Protein AF-M5C3R5-F1 (afdb_monomer_lite)

InterPro domains:
  IPR017853 Glycoside hydrolase superfamily [SSF51445] (15-168)
  IPR058655 Cell wall alpha-1,3-glucan synthase Mok11-14/Ags1-like [PTHR47182] (1-358)
  IPR058656 Mok11-13/Ags1-like, GH beta-sandwich domain [PF26108] (172-303)
  IPR058657 Mok11-13/Ags1-like, Ig-like beta-sandwich domain [PF26111] (306-359)

Radius of gyration: 24.42 Å; chains: 1; bounding box: 67×49×73 Å

Secondary structure (DSSP, 8-state):
-B---PPTTPPPS-HHHHHHHHHHHS--B-TTT-SB----EE-S--TTS--GGGBTTHHHHHHHHHHIIIIISSSEEP--TTGGGT------SSTT-------SS--STGGGG-------SSSBT--B-HHHHGGG-GGGGS----TT-HHHHHHHHHHHHHHH-HHHHH--EEEEEEEEEEEEE-TTSTTPEEEEEEEEEEEEPPTTTTTT---S---EEEEEE--SS-EEEE--TTSTT--EEEEETT-EEEESSTT--EEEPEEEEEETTSSSSSSEEEE--EEEE-TT-EEEEEEGGG--PPPP-EEEEES-TT------TT-GGGT----EEEESS---HHHHHHH-----------------

Foldseek 3Di:
DFADPDDPPDFDPDLQSNLVVCVVPPDQADPVPRARHRADEDEDDEQFAFQQLQADCSLLLLLLSLCCQLFQHAHHYDDYPCNLQSQGEADDPAQATGGRCQDQAAALPVLVVPADDRHHPRGPPGHGDCRRCVSVDCVSNHHRPFQQRPSNVSSVLSVVCCVLFVLRHAQSDKDWQDWDWDWDDDPRHPPDTDIFGKTKIKGFHDPPSPPVVDDPDGIKIKMWGQAQAKDKDFDDLADPRWAFDLDFAQFWKWWSDPVGDIFGFHFHQQDNVNPSDDRGTTTGRMDIDHNGDMTMMDGPVSHDHDDKGWNDKPVGHRDDDDDDPPDPVVVDDDIDTDIPDDDDPVVVVVPDDDDDDDDDDDPPPPDD

Organism: Thanatephorus cucumeris (strain AG1-IB / isolate 7/3/14) (NCBI:txid1108050)

Sequence (368 aa):
MDGNLQVAYDTTPNFFDVWTTMGKTNDFLNAETGEFDPRHMFGISNFDVFRWPSLVNGTQKQMLGTFINSLLMPGIPLLYYGEEQDFYLFDNGASNYLFGRQPMTSSQAWQRHGCYRLGSEQYFNMRLEKALIGCEDDWNSLDHFDPSAGSRRMMAHFHYLRKQYPVLTDGFRLLQNGNWTSYIQLPGSNRTQTEIGWWSVSRSPLPGLQANFNSTVNNIWMIFTNMNVTQTYAYDCNSDLWVSTPWVGGTTIRNLFYPFEIYNLDNSQSSFNGNGAAPWVGCLPGITLQPYSFKAFVPVANWVPPPAMLTRFTPGHDTRLHVESGDANATTIDISIEFNTEMVCTSVTNGITFTMSSSVLWKRYESD

Structure (mmCIF, N/CA/C/O backbone):
data_AF-M5C3R5-F1
#
_entry.id   AF-M5C3R5-F1
#
loop_
_atom_site.group_PDB
_atom_site.id
_atom_site.type_symbol
_atom_site.label_atom_id
_atom_site.label_alt_id
_atom_site.label_comp_id
_atom_site.label_asym_id
_atom_site.label_entity_id
_atom_site.label_seq_id
_atom_site.pdbx_PDB_ins_code
_atom_site.Cartn_x
_atom_site.Cartn_y
_atom_site.Cartn_z
_atom_site.occupancy
_atom_site.B_iso_or_equiv
_atom_site.auth_seq_id
_atom_site.auth_comp_id
_atom_site.auth_asym_id
_atom_site.auth_atom_id
_atom_site.pdbx_PDB_model_num
ATOM 1 N N . MET A 1 1 ? -15.373 -5.153 -7.413 1.00 76.44 1 MET A N 1
ATOM 2 C CA . MET A 1 1 ? -16.705 -4.522 -7.314 1.00 76.44 1 MET A CA 1
ATOM 3 C C . MET A 1 1 ? -17.231 -4.418 -8.720 1.00 76.44 1 MET A C 1
ATOM 5 O O . MET A 1 1 ? -16.415 -4.424 -9.630 1.00 76.44 1 MET A O 1
ATOM 9 N N . ASP A 1 2 ? -18.543 -4.400 -8.876 1.00 81.19 2 ASP A N 1
ATOM 10 C CA . ASP A 1 2 ? -19.197 -4.441 -10.177 1.00 81.19 2 ASP A CA 1
ATOM 11 C C . ASP A 1 2 ? -19.898 -3.102 -10.446 1.00 81.19 2 ASP A C 1
ATOM 13 O O . ASP A 1 2 ? -20.407 -2.470 -9.517 1.00 81.19 2 ASP A O 1
ATOM 17 N N . GLY A 1 3 ? -19.871 -2.653 -11.696 1.00 77.88 3 GLY A N 1
ATOM 18 C CA . GLY A 1 3 ? -20.280 -1.312 -12.112 1.00 77.88 3 GLY A CA 1
ATOM 19 C C . GLY A 1 3 ? -19.249 -0.635 -13.016 1.00 77.88 3 GLY A C 1
ATOM 20 O O . GLY A 1 3 ? -18.118 -1.105 -13.164 1.00 77.88 3 GLY A O 1
ATOM 21 N N . ASN A 1 4 ? -19.654 0.470 -13.638 1.00 73.81 4 ASN A N 1
ATOM 22 C CA . ASN A 1 4 ? -18.770 1.375 -14.363 1.00 73.81 4 ASN A CA 1
ATOM 23 C C . ASN A 1 4 ? -19.066 2.808 -13.911 1.00 73.81 4 ASN A C 1
ATOM 25 O O . ASN A 1 4 ? -20.160 3.313 -14.150 1.00 73.81 4 ASN A O 1
ATOM 29 N N . LEU A 1 5 ? -18.091 3.428 -13.249 1.00 78.94 5 LEU A N 1
ATOM 30 C CA . LEU A 1 5 ? -18.168 4.812 -12.779 1.00 78.94 5 LEU A CA 1
ATOM 31 C C . LEU A 1 5 ? -17.307 5.764 -13.610 1.00 78.94 5 LEU A C 1
ATOM 33 O O . LEU A 1 5 ? -17.187 6.929 -13.245 1.00 78.94 5 LEU A O 1
ATOM 37 N N . GLN A 1 6 ? -16.713 5.286 -14.708 1.00 78.62 6 GLN A N 1
ATOM 38 C CA . GLN A 1 6 ? -15.998 6.169 -15.617 1.00 78.62 6 GLN A CA 1
ATOM 39 C C . GLN A 1 6 ? -16.984 7.135 -16.266 1.00 78.62 6 GLN A C 1
ATOM 41 O O . GLN A 1 6 ? -17.993 6.722 -16.849 1.00 78.62 6 GLN A O 1
ATOM 46 N N . VAL A 1 7 ? -16.675 8.421 -16.178 1.00 79.38 7 VAL A N 1
ATOM 47 C CA . VAL A 1 7 ? -17.404 9.482 -16.865 1.00 79.38 7 VAL A CA 1
ATOM 48 C C . VAL A 1 7 ? -16.656 9.913 -18.123 1.00 79.38 7 VAL A C 1
ATOM 50 O O . VAL A 1 7 ? -15.516 9.521 -18.382 1.00 79.38 7 VAL A O 1
ATOM 53 N N . ALA A 1 8 ? -17.324 10.704 -18.964 1.00 77.00 8 ALA A N 1
ATOM 54 C CA . ALA A 1 8 ? -16.678 11.268 -20.140 1.00 77.00 8 ALA A CA 1
ATOM 55 C C . ALA A 1 8 ? -15.439 12.078 -19.723 1.00 77.00 8 ALA A C 1
ATOM 57 O O . ALA A 1 8 ? -15.503 12.843 -18.764 1.00 77.00 8 ALA A O 1
ATOM 58 N N . TYR A 1 9 ? -14.354 11.935 -20.489 1.00 82.75 9 TYR A N 1
ATOM 59 C CA . TYR A 1 9 ? -13.060 12.599 -20.277 1.00 82.75 9 TYR A CA 1
ATOM 60 C C . TYR A 1 9 ? -12.216 12.085 -19.101 1.00 82.75 9 TYR A C 1
ATOM 62 O O . TYR A 1 9 ? -11.142 12.636 -18.859 1.00 82.75 9 TYR A O 1
ATOM 70 N N . ASP A 1 10 ? -12.632 11.007 -18.430 1.00 84.12 10 ASP A N 1
ATOM 71 C CA . ASP A 1 10 ? -11.741 10.288 -17.521 1.00 84.12 10 ASP A CA 1
ATOM 72 C C . ASP A 1 10 ? -10.540 9.697 -18.272 1.00 84.12 10 ASP A C 1
ATOM 74 O O . ASP A 1 10 ? -10.603 9.346 -19.455 1.00 84.12 10 ASP A O 1
ATOM 78 N N . THR A 1 11 ? -9.426 9.562 -17.554 1.00 86.38 11 THR A N 1
ATOM 79 C CA . THR A 1 11 ? -8.246 8.851 -18.058 1.00 86.38 11 THR A CA 1
ATOM 80 C C . THR A 1 11 ? -8.506 7.342 -18.154 1.00 86.38 11 THR A C 1
ATOM 82 O O . THR A 1 11 ? -9.465 6.804 -17.592 1.00 86.38 11 THR A O 1
ATOM 85 N N . THR A 1 12 ? -7.664 6.631 -18.908 1.00 85.94 12 THR A N 1
ATOM 86 C CA . THR A 1 12 ? -7.791 5.178 -19.076 1.00 85.94 12 THR A CA 1
ATOM 87 C C . THR A 1 12 ? -7.579 4.440 -17.746 1.00 85.94 12 THR A C 1
ATOM 89 O O . THR A 1 12 ? -6.841 4.916 -16.888 1.00 85.94 12 THR A O 1
ATOM 92 N N . PRO A 1 13 ? -8.175 3.251 -17.539 1.00 84.12 13 PRO A N 1
ATOM 93 C CA . PRO A 1 13 ? -8.061 2.500 -16.287 1.00 84.12 13 PRO A CA 1
ATOM 94 C C . PRO A 1 13 ? -6.721 1.741 -16.180 1.00 84.12 13 PRO A C 1
ATOM 96 O O . PRO A 1 13 ? -6.688 0.553 -15.876 1.00 84.12 13 PRO A O 1
ATOM 99 N N . ASN A 1 14 ? -5.606 2.423 -16.446 1.00 91.25 14 ASN A N 1
ATOM 100 C CA . ASN A 1 14 ? -4.243 1.928 -16.277 1.00 91.25 14 ASN A CA 1
ATOM 101 C C . ASN A 1 14 ? -3.399 3.029 -15.618 1.00 91.25 14 ASN A C 1
ATOM 103 O O . ASN A 1 14 ? -3.235 4.106 -16.183 1.00 91.25 14 ASN A O 1
ATOM 107 N N . PHE A 1 15 ? -2.840 2.769 -14.433 1.00 93.12 15 PHE A N 1
ATOM 108 C CA . PHE A 1 15 ? -2.143 3.786 -13.629 1.00 93.12 15 PHE A CA 1
ATOM 109 C C . PHE A 1 15 ? -0.981 4.489 -14.357 1.00 93.12 15 PHE A C 1
ATOM 111 O O . PHE A 1 15 ? -0.708 5.663 -14.101 1.00 93.12 15 PHE A O 1
ATOM 118 N N . PHE A 1 16 ? -0.311 3.794 -15.276 1.00 91.75 16 PHE A N 1
ATOM 119 C CA . PHE A 1 16 ? 0.819 4.313 -16.050 1.00 91.75 16 PHE A CA 1
ATOM 120 C C . PHE A 1 16 ? 0.361 5.246 -17.150 1.00 91.75 16 PHE A C 1
ATOM 122 O O . PHE A 1 16 ? 0.931 6.325 -17.327 1.00 91.75 16 PHE A O 1
ATOM 129 N N . ASP A 1 17 ? -0.687 4.840 -17.857 1.00 93.25 17 ASP A N 1
ATOM 130 C CA . ASP A 1 17 ? -1.313 5.665 -18.874 1.00 93.25 17 ASP A CA 1
ATOM 131 C C . ASP A 1 17 ? -1.953 6.894 -18.234 1.00 93.25 17 ASP A C 1
ATOM 133 O O . ASP A 1 17 ? -1.778 7.992 -18.757 1.00 93.25 17 ASP A O 1
ATOM 137 N N . VAL A 1 18 ? -2.596 6.747 -17.066 1.00 92.69 18 VAL A N 1
ATOM 138 C CA . VAL A 1 18 ? -3.110 7.869 -16.264 1.00 92.69 18 VAL A CA 1
ATOM 139 C C . VAL A 1 18 ? -1.989 8.854 -15.957 1.00 92.69 18 VAL A C 1
ATOM 141 O O . VAL A 1 18 ? -2.091 10.026 -16.314 1.00 92.69 18 VAL A O 1
ATOM 144 N N . TRP A 1 19 ? -0.894 8.392 -15.348 1.00 94.31 19 TRP A N 1
ATOM 145 C CA . TRP A 1 19 ? 0.232 9.258 -14.995 1.00 94.31 19 TRP A CA 1
ATOM 146 C C . TRP A 1 19 ? 0.856 9.944 -16.217 1.00 94.31 19 TRP A C 1
ATOM 148 O O . TRP A 1 19 ? 1.083 11.154 -16.214 1.00 94.31 19 TRP A O 1
ATOM 158 N N . THR A 1 20 ? 1.076 9.186 -17.290 1.00 92.06 20 THR A N 1
ATOM 159 C CA . THR A 1 20 ? 1.649 9.695 -18.542 1.00 92.06 20 THR A CA 1
ATOM 160 C C . THR A 1 20 ? 0.724 10.699 -19.223 1.00 92.06 20 THR A C 1
ATOM 162 O O . THR A 1 20 ? 1.196 11.679 -19.796 1.00 92.06 20 THR A O 1
ATOM 165 N N . THR A 1 21 ? -0.587 10.465 -19.175 1.00 93.06 21 THR A N 1
ATOM 166 C CA . THR A 1 21 ? -1.597 11.365 -19.738 1.00 93.06 21 THR A CA 1
ATOM 167 C C . THR A 1 21 ? -1.634 12.655 -18.944 1.00 93.06 21 THR A C 1
ATOM 169 O O . THR A 1 21 ? -1.436 13.713 -19.532 1.00 93.06 21 THR A O 1
ATOM 172 N N . MET A 1 22 ? -1.759 12.576 -17.616 1.00 92.62 22 MET A N 1
ATOM 173 C CA . MET A 1 22 ? -1.758 13.763 -16.760 1.00 92.62 22 MET A CA 1
ATOM 174 C C . MET A 1 22 ? -0.472 14.577 -16.920 1.00 92.62 22 MET A C 1
ATOM 176 O O . MET A 1 22 ? -0.545 15.791 -17.047 1.00 92.62 22 MET A O 1
ATOM 180 N N . GLY A 1 23 ? 0.695 13.929 -17.017 1.00 90.44 23 GLY A N 1
ATOM 181 C CA . GLY A 1 23 ? 1.964 14.624 -17.259 1.00 90.44 23 GLY A CA 1
ATOM 182 C C . GLY A 1 23 ? 2.053 15.351 -18.607 1.00 90.44 23 GLY A C 1
ATOM 183 O O . GLY A 1 23 ? 2.902 16.223 -18.763 1.00 90.44 23 GLY A O 1
ATOM 184 N N . LYS A 1 24 ? 1.201 15.009 -19.582 1.00 89.62 24 LYS A N 1
ATOM 185 C CA . LYS A 1 24 ? 1.107 15.695 -20.882 1.00 89.62 24 LYS A CA 1
ATOM 186 C C . LYS A 1 24 ? 0.012 16.759 -20.916 1.00 89.62 24 LYS A C 1
ATOM 188 O O . LYS A 1 24 ? 0.121 17.692 -21.706 1.00 89.62 24 LYS A O 1
ATOM 193 N N . THR A 1 25 ? -1.058 16.585 -20.143 1.00 91.75 25 THR A N 1
ATOM 194 C CA . THR A 1 25 ? -2.269 17.414 -20.239 1.00 91.75 25 THR A CA 1
ATOM 195 C C . THR A 1 25 ? -2.410 18.434 -19.121 1.00 91.75 25 THR A C 1
ATOM 197 O O . THR A 1 25 ? -3.088 19.439 -19.319 1.00 91.75 25 THR A O 1
ATOM 200 N N . ASN A 1 26 ? -1.804 18.191 -17.960 1.00 90.88 26 ASN A N 1
ATOM 201 C CA . ASN A 1 26 ? -1.967 19.029 -16.778 1.00 90.88 26 ASN A CA 1
ATOM 202 C C . ASN A 1 26 ? -0.742 19.927 -16.591 1.00 90.88 26 ASN A C 1
ATOM 204 O O . ASN A 1 26 ? 0.382 19.546 -16.918 1.00 90.88 26 ASN A O 1
ATOM 208 N N . ASP A 1 27 ? -0.962 21.110 -16.017 1.00 90.00 27 ASP A N 1
ATOM 209 C CA . ASP A 1 27 ? 0.133 21.966 -15.574 1.00 90.00 27 ASP A CA 1
ATOM 210 C C . ASP A 1 27 ? 0.698 21.429 -14.253 1.00 90.00 27 ASP A C 1
ATOM 212 O O . ASP A 1 27 ? 0.036 21.448 -13.213 1.00 90.00 27 ASP A O 1
ATOM 216 N N . PHE A 1 28 ? 1.911 20.886 -14.327 1.00 92.56 28 PHE A N 1
ATOM 217 C CA . PHE A 1 28 ? 2.680 20.387 -13.187 1.00 92.56 28 PHE A CA 1
ATOM 218 C C . PHE A 1 28 ? 3.845 21.308 -12.841 1.00 92.56 28 PHE A C 1
ATOM 220 O O . PHE A 1 28 ? 4.779 20.876 -12.172 1.00 92.56 28 PHE A O 1
ATOM 227 N N . LEU A 1 29 ? 3.833 22.556 -13.304 1.00 91.00 29 LEU A N 1
ATOM 228 C CA . LEU A 1 29 ? 4.850 23.515 -12.920 1.00 91.00 29 LEU A CA 1
ATOM 229 C C . LEU A 1 29 ? 4.495 24.147 -11.577 1.00 91.00 29 LEU A C 1
ATOM 231 O O . LEU A 1 29 ? 3.369 24.575 -11.318 1.00 91.00 29 LEU A O 1
ATOM 235 N N . ASN A 1 30 ? 5.491 24.229 -10.708 1.00 90.38 30 ASN A N 1
ATOM 236 C CA . ASN A 1 30 ? 5.414 25.048 -9.520 1.00 90.38 30 ASN A CA 1
ATOM 237 C C . ASN A 1 30 ? 5.277 26.520 -9.939 1.00 90.38 30 ASN A C 1
ATOM 239 O O . ASN A 1 30 ? 6.120 27.032 -10.672 1.00 90.38 30 ASN A O 1
ATOM 243 N N . ALA A 1 31 ? 4.245 27.210 -9.454 1.00 92.25 31 ALA A N 1
ATOM 244 C CA . ALA A 1 31 ? 3.983 28.595 -9.844 1.00 92.25 31 ALA A CA 1
ATOM 245 C C . ALA A 1 31 ? 5.097 29.580 -9.433 1.00 92.25 31 ALA A C 1
ATOM 247 O O . ALA A 1 31 ? 5.269 30.606 -10.086 1.00 92.25 31 ALA A O 1
ATOM 248 N N . GLU A 1 32 ? 5.855 29.272 -8.377 1.00 94.12 32 GLU A N 1
ATOM 249 C CA . GLU A 1 32 ? 6.909 30.144 -7.845 1.00 94.12 32 GLU A CA 1
ATOM 250 C C . GLU A 1 32 ? 8.277 29.854 -8.475 1.00 94.12 32 GLU A C 1
ATOM 252 O O . GLU A 1 32 ? 9.044 30.776 -8.746 1.00 94.12 32 GLU A O 1
ATOM 257 N N . THR A 1 33 ? 8.605 28.577 -8.706 1.00 91.56 33 THR A N 1
ATOM 258 C CA . THR A 1 33 ? 9.935 28.175 -9.204 1.00 91.56 33 THR A CA 1
ATOM 259 C C . THR A 1 33 ? 9.961 27.835 -10.691 1.00 91.56 33 THR A C 1
ATOM 261 O O . THR A 1 33 ? 11.032 27.823 -11.295 1.00 91.56 33 THR A O 1
ATOM 264 N N . GLY A 1 34 ? 8.807 27.544 -11.296 1.00 89.69 34 GLY A N 1
ATOM 265 C CA . GLY A 1 34 ? 8.705 27.018 -12.659 1.00 89.69 34 GLY A CA 1
ATOM 266 C C . GLY A 1 34 ? 9.235 25.588 -12.817 1.00 89.69 34 GLY A C 1
ATOM 267 O O . GLY A 1 34 ? 9.341 25.103 -13.942 1.00 89.69 34 GLY A O 1
ATOM 268 N N . GLU A 1 35 ? 9.593 24.909 -11.724 1.00 88.81 35 GLU A N 1
ATOM 269 C CA . GLU A 1 35 ? 10.083 23.529 -11.752 1.00 88.81 35 GLU A CA 1
ATOM 270 C C . GLU A 1 35 ? 8.929 22.525 -11.851 1.00 88.81 35 GLU A C 1
ATOM 272 O O . GLU A 1 35 ? 7.818 22.788 -11.395 1.00 88.81 35 GLU A O 1
ATOM 277 N N . PHE A 1 36 ? 9.199 21.351 -12.425 1.00 89.31 36 PHE A N 1
ATOM 278 C CA . PHE A 1 36 ? 8.226 20.264 -12.507 1.00 89.31 36 PHE A CA 1
ATOM 279 C C . PHE A 1 36 ? 7.965 19.660 -11.112 1.00 89.31 36 PHE A C 1
ATOM 281 O O . PHE A 1 36 ? 8.798 18.925 -10.581 1.00 89.31 36 PHE A O 1
ATOM 288 N N . ASP A 1 37 ? 6.804 19.979 -10.541 1.00 89.50 37 ASP A N 1
ATOM 289 C CA . ASP A 1 37 ? 6.359 19.693 -9.171 1.00 89.50 37 ASP A CA 1
ATOM 290 C C . ASP A 1 37 ? 4.874 19.254 -9.173 1.00 89.50 37 ASP A C 1
ATOM 292 O O . ASP A 1 37 ? 3.965 20.039 -8.879 1.00 89.50 37 ASP A O 1
ATOM 296 N N . PRO A 1 38 ? 4.577 18.002 -9.559 1.00 90.88 38 PRO A N 1
ATOM 297 C CA . PRO A 1 38 ? 3.216 17.487 -9.572 1.00 90.88 38 PRO A CA 1
ATOM 298 C C . PRO A 1 38 ? 2.635 17.344 -8.157 1.00 90.88 38 PRO A C 1
ATOM 300 O O . PRO A 1 38 ? 3.050 16.497 -7.369 1.00 90.88 38 PRO A O 1
ATOM 303 N N . ARG A 1 39 ? 1.577 18.111 -7.865 1.00 88.88 39 ARG A N 1
ATOM 304 C CA . ARG A 1 39 ? 0.875 18.120 -6.561 1.00 88.88 39 ARG A CA 1
ATOM 305 C C . ARG A 1 39 ? -0.491 17.440 -6.576 1.00 88.88 39 ARG A C 1
ATOM 307 O O . ARG A 1 39 ? -1.380 17.785 -5.801 1.00 88.88 39 ARG A O 1
ATOM 314 N N . HIS A 1 40 ? -0.683 16.495 -7.491 1.00 90.62 40 HIS A N 1
ATOM 315 C CA . HIS A 1 40 ? -1.934 15.749 -7.556 1.00 90.62 40 HIS A CA 1
ATOM 316 C C . HIS A 1 40 ? -2.133 14.931 -6.286 1.00 90.62 40 HIS A C 1
ATOM 318 O O . HIS A 1 40 ? -1.206 14.294 -5.781 1.00 90.62 40 HIS A O 1
ATOM 324 N N . MET A 1 41 ? -3.354 14.996 -5.769 1.00 93.44 41 MET A N 1
ATOM 325 C CA . MET A 1 41 ? -3.761 14.300 -4.564 1.00 93.44 41 MET A CA 1
ATOM 326 C C . MET A 1 41 ? -4.567 13.067 -4.952 1.00 93.44 41 MET A C 1
ATOM 328 O O . MET A 1 41 ? -5.533 13.174 -5.706 1.00 93.44 41 MET A O 1
ATOM 332 N N . PHE A 1 42 ? -4.185 11.907 -4.432 1.00 92.94 42 PHE A N 1
ATOM 333 C CA . PHE A 1 42 ? -4.862 10.644 -4.708 1.00 92.94 42 PHE A CA 1
ATOM 334 C C . PHE A 1 42 ? -5.478 10.110 -3.420 1.00 92.94 42 PHE A C 1
ATOM 336 O O . PHE A 1 42 ? -4.891 10.208 -2.350 1.00 92.94 42 PHE A O 1
ATOM 343 N N . GLY A 1 43 ? -6.681 9.558 -3.499 1.00 93.75 43 GLY A N 1
ATOM 344 C CA . GLY A 1 43 ? -7.382 8.979 -2.359 1.00 93.75 43 GLY A CA 1
ATOM 345 C C . GLY A 1 43 ? -8.220 7.803 -2.823 1.00 93.75 43 GLY A C 1
ATOM 346 O O . GLY A 1 43 ? -8.653 7.765 -3.973 1.00 93.75 43 GLY A O 1
ATOM 347 N N . ILE A 1 44 ? -8.426 6.830 -1.940 1.00 93.44 44 ILE A N 1
ATOM 348 C CA . ILE A 1 44 ? -9.234 5.642 -2.249 1.00 93.44 44 ILE A CA 1
ATOM 349 C C . ILE A 1 44 ? -10.626 5.695 -1.618 1.00 93.44 44 ILE A C 1
ATOM 351 O O . ILE A 1 44 ? -11.485 4.894 -1.980 1.00 93.44 44 ILE A O 1
ATOM 355 N N . SER A 1 45 ? -10.844 6.608 -0.673 1.00 92.12 45 SER A N 1
ATOM 356 C CA . SER A 1 45 ? -12.122 6.866 -0.019 1.00 92.12 45 SER A CA 1
ATOM 357 C C . SER A 1 45 ? -12.181 8.321 0.462 1.00 92.12 45 SER A C 1
ATOM 359 O O . SER A 1 45 ? -11.176 9.036 0.462 1.00 92.12 45 SER A O 1
ATOM 361 N N . ASN A 1 46 ? -13.374 8.771 0.838 1.00 92.50 46 ASN A N 1
ATOM 362 C CA . ASN A 1 46 ? -13.658 10.055 1.472 1.00 92.50 46 ASN A CA 1
ATOM 363 C C . ASN A 1 46 ? -15.032 9.979 2.175 1.00 92.50 46 ASN A C 1
ATOM 365 O O . ASN A 1 46 ? -15.604 8.902 2.326 1.00 92.50 46 ASN A O 1
ATOM 369 N N . PHE A 1 47 ? -15.573 11.117 2.611 1.00 91.56 47 PHE A N 1
ATOM 370 C CA . PHE A 1 47 ? -16.847 11.189 3.339 1.00 91.56 47 PHE A CA 1
ATOM 371 C C . PHE A 1 47 ? -18.109 10.973 2.478 1.00 91.56 47 PHE A C 1
ATOM 373 O O . PHE A 1 47 ? -19.196 10.837 3.048 1.00 91.56 47 PHE A O 1
ATOM 380 N N . ASP A 1 48 ? -17.978 10.957 1.148 1.00 88.38 48 ASP A N 1
ATOM 381 C CA . ASP A 1 48 ? -19.063 10.797 0.166 1.00 88.38 48 ASP A CA 1
ATOM 382 C C . ASP A 1 48 ? -19.065 9.429 -0.536 1.00 88.38 48 ASP A C 1
ATOM 384 O O . ASP A 1 48 ? -20.034 9.079 -1.217 1.00 88.38 48 ASP A O 1
ATOM 388 N N . VAL A 1 49 ? -17.999 8.643 -0.362 1.00 87.56 49 VAL A N 1
ATOM 389 C CA . VAL A 1 49 ? -17.870 7.297 -0.925 1.00 87.56 49 VAL A CA 1
ATOM 390 C C . VAL A 1 49 ? -17.684 6.251 0.165 1.00 87.56 49 VAL A C 1
ATOM 392 O O . VAL A 1 49 ? -17.344 6.537 1.312 1.00 87.56 49 VAL A O 1
ATOM 395 N N . PHE A 1 50 ? -17.913 5.000 -0.217 1.00 90.62 50 PHE A N 1
ATOM 396 C CA . PHE A 1 50 ? -17.924 3.889 0.715 1.00 90.62 50 PHE A CA 1
ATOM 397 C C . PHE A 1 50 ? -16.572 3.669 1.412 1.00 90.62 50 PHE A C 1
ATOM 399 O O . PHE A 1 50 ? -15.499 4.024 0.917 1.00 90.62 50 PHE A O 1
ATOM 406 N N . ARG A 1 51 ? -16.632 2.979 2.551 1.00 93.69 51 ARG A N 1
ATOM 407 C CA . ARG A 1 51 ? -15.481 2.478 3.291 1.00 93.69 51 ARG A CA 1
ATOM 408 C C . ARG A 1 51 ? -15.124 1.089 2.799 1.00 93.69 51 ARG A C 1
ATOM 410 O O . ARG A 1 51 ? -15.967 0.195 2.826 1.00 93.69 51 ARG A O 1
ATOM 417 N N . TRP A 1 52 ? -13.887 0.872 2.381 1.00 95.31 52 TRP A N 1
ATOM 418 C CA . TRP A 1 52 ? -13.446 -0.427 1.867 1.00 95.31 52 TRP A CA 1
ATOM 419 C C . TRP A 1 52 ? -13.695 -1.611 2.814 1.00 95.31 52 TRP A C 1
ATOM 421 O O . TRP A 1 52 ? -14.213 -2.614 2.323 1.00 95.31 52 TRP A O 1
ATOM 431 N N . PRO A 1 53 ? -13.435 -1.522 4.135 1.00 96.19 53 PRO A N 1
ATOM 432 C CA . PRO A 1 53 ? -13.629 -2.618 5.089 1.00 96.19 53 PRO A CA 1
ATOM 433 C C . PRO A 1 53 ? -15.091 -3.058 5.262 1.00 96.19 53 PRO A C 1
ATOM 435 O O . PRO A 1 53 ? -15.345 -4.121 5.824 1.00 96.19 53 PRO A O 1
ATOM 438 N N . SER A 1 54 ? -16.053 -2.299 4.722 1.00 94.38 54 SER A N 1
ATOM 439 C CA . SER A 1 54 ? -17.455 -2.732 4.611 1.00 94.38 54 SER A CA 1
ATOM 440 C C . SER A 1 54 ? -17.653 -3.933 3.682 1.00 94.38 54 SER A C 1
ATOM 442 O O . SER A 1 54 ? -18.653 -4.643 3.804 1.00 94.38 54 SER A O 1
ATOM 444 N N . LEU A 1 55 ? -16.729 -4.151 2.742 1.00 93.06 55 LEU A N 1
ATOM 445 C CA . LEU A 1 55 ? -16.810 -5.167 1.699 1.00 93.06 55 LEU A CA 1
ATOM 446 C C . LEU A 1 55 ? -16.155 -6.482 2.118 1.00 93.06 55 LEU A C 1
ATOM 448 O O . LEU A 1 55 ? -15.214 -6.508 2.908 1.00 93.06 55 LEU A O 1
ATOM 452 N N . VAL A 1 56 ? -16.534 -7.563 1.433 1.00 92.25 56 VAL A N 1
ATOM 453 C CA . VAL A 1 56 ? -15.782 -8.828 1.476 1.00 92.25 56 VAL A CA 1
ATOM 454 C C . VAL A 1 56 ? -14.329 -8.600 1.036 1.00 92.25 56 VAL A C 1
ATOM 456 O O . VAL A 1 56 ? -14.076 -8.080 -0.064 1.00 92.25 56 VAL A O 1
ATOM 459 N N . ASN A 1 57 ? -13.373 -9.034 1.865 1.00 94.31 57 ASN A N 1
ATOM 460 C CA . ASN A 1 57 ? -11.932 -8.751 1.732 1.00 94.31 57 ASN A CA 1
ATOM 461 C C . ASN A 1 57 ? -11.612 -7.245 1.673 1.00 94.31 57 ASN A C 1
ATOM 463 O O . ASN A 1 57 ? -10.693 -6.809 0.974 1.00 94.31 57 ASN A O 1
ATOM 467 N N . GLY A 1 58 ? -12.439 -6.438 2.338 1.00 95.25 58 GLY A N 1
ATOM 468 C CA . GLY A 1 58 ? -12.402 -4.987 2.293 1.00 95.25 58 GLY A CA 1
ATOM 469 C C . GLY A 1 58 ? -11.103 -4.400 2.824 1.00 95.25 58 GLY A C 1
ATOM 470 O O . GLY A 1 58 ? -10.498 -3.573 2.151 1.00 95.25 58 GLY A O 1
ATOM 471 N N . THR A 1 59 ? -10.622 -4.891 3.967 1.00 95.94 59 THR A N 1
ATOM 472 C CA . THR A 1 59 ? -9.348 -4.462 4.564 1.00 95.94 59 THR A CA 1
ATOM 473 C C . THR A 1 59 ? -8.165 -4.706 3.624 1.00 95.94 59 THR A C 1
ATOM 475 O O . THR A 1 59 ? -7.344 -3.818 3.418 1.00 95.94 59 THR A O 1
ATOM 478 N N . GLN A 1 60 ? -8.085 -5.876 2.981 1.00 96.38 60 GLN A N 1
ATOM 479 C CA . GLN A 1 60 ? -6.987 -6.189 2.058 1.00 96.38 60 GLN A CA 1
ATOM 480 C C . GLN A 1 60 ? -7.040 -5.310 0.803 1.00 96.38 60 GLN A C 1
ATOM 482 O O . GLN A 1 60 ? -6.014 -4.789 0.370 1.00 96.38 60 GLN A O 1
ATOM 487 N N . LYS A 1 61 ? -8.238 -5.089 0.246 1.00 96.44 61 LYS A N 1
ATOM 488 C CA . LYS A 1 61 ? -8.434 -4.167 -0.884 1.00 96.44 61 LYS A CA 1
ATOM 489 C C . LYS A 1 61 ? -8.089 -2.729 -0.512 1.00 96.44 61 LYS A C 1
ATOM 491 O O . LYS A 1 61 ? -7.461 -2.050 -1.318 1.00 96.44 61 LYS A O 1
ATOM 496 N N . GLN A 1 62 ? -8.454 -2.296 0.697 1.00 97.06 62 GLN A N 1
ATOM 497 C CA . GLN A 1 62 ? -8.075 -0.990 1.225 1.00 97.06 62 GLN A CA 1
ATOM 498 C C . GLN A 1 62 ? -6.557 -0.861 1.240 1.00 97.06 62 GLN A C 1
ATOM 500 O O . GLN A 1 62 ? -6.027 0.063 0.644 1.00 97.06 62 GLN A O 1
ATOM 505 N N . MET A 1 63 ? -5.848 -1.823 1.839 1.00 97.75 63 MET A N 1
ATOM 506 C CA . MET A 1 63 ? -4.386 -1.783 1.922 1.00 97.75 63 MET A CA 1
ATOM 507 C C . MET A 1 63 ? -3.712 -1.801 0.550 1.00 97.75 63 MET A C 1
ATOM 509 O O . MET A 1 63 ? -2.732 -1.086 0.360 1.00 97.75 63 MET A O 1
ATOM 513 N N . LEU A 1 64 ? -4.238 -2.556 -0.419 1.00 98.19 64 LEU A N 1
ATOM 514 C CA . LEU A 1 64 ? -3.758 -2.512 -1.803 1.00 98.19 64 LEU A CA 1
ATOM 515 C C . LEU A 1 64 ? -3.973 -1.129 -2.434 1.00 98.19 64 LEU A C 1
ATOM 517 O O . LEU A 1 64 ? -3.058 -0.576 -3.041 1.00 98.19 64 LEU A O 1
ATOM 521 N N . GLY A 1 65 ? -5.166 -0.553 -2.274 1.00 97.31 65 GLY A N 1
ATOM 522 C CA . GLY A 1 65 ? -5.470 0.796 -2.743 1.00 97.31 65 GLY A CA 1
ATOM 523 C C . GLY A 1 65 ? -4.571 1.847 -2.090 1.00 97.31 65 GLY A C 1
ATOM 524 O O . GLY A 1 65 ? -4.031 2.711 -2.776 1.00 97.31 65 GLY A O 1
ATOM 525 N N . THR A 1 66 ? -4.339 1.744 -0.782 1.00 97.81 66 THR A N 1
ATOM 526 C CA . THR A 1 66 ? -3.456 2.647 -0.044 1.00 97.81 66 THR A CA 1
ATOM 527 C C . THR A 1 66 ? -1.995 2.452 -0.444 1.00 97.81 66 THR A C 1
ATOM 529 O O . THR A 1 66 ? -1.266 3.431 -0.527 1.00 97.81 66 THR A O 1
ATOM 532 N N . PHE A 1 67 ? -1.554 1.231 -0.758 1.00 98.44 67 PHE A N 1
ATOM 533 C CA . PHE A 1 67 ? -0.233 0.984 -1.342 1.00 98.44 67 PHE A CA 1
ATOM 534 C C . PHE A 1 67 ? -0.082 1.702 -2.690 1.00 98.44 67 PHE A C 1
ATOM 536 O O . PHE A 1 67 ? 0.912 2.396 -2.911 1.00 98.44 67 PHE A O 1
ATOM 543 N N . ILE A 1 68 ? -1.085 1.584 -3.568 1.00 97.44 68 ILE A N 1
ATOM 544 C CA . ILE A 1 68 ? -1.088 2.257 -4.872 1.00 97.44 68 ILE A CA 1
ATOM 545 C C . ILE A 1 68 ? -1.027 3.776 -4.682 1.00 97.44 68 ILE A C 1
ATOM 547 O O . ILE A 1 68 ? -0.174 4.441 -5.262 1.00 97.44 68 ILE A O 1
ATOM 551 N N . ASN A 1 69 ? -1.891 4.311 -3.825 1.00 95.31 69 ASN A N 1
ATOM 552 C CA . ASN A 1 69 ? -1.964 5.731 -3.509 1.00 95.31 69 ASN A CA 1
ATOM 553 C C . ASN A 1 69 ? -0.648 6.274 -2.916 1.00 95.31 69 ASN A C 1
ATOM 555 O O . ASN A 1 69 ? -0.096 7.268 -3.381 1.00 95.31 69 ASN A O 1
ATOM 559 N N . SER A 1 70 ? -0.120 5.598 -1.898 1.00 96.69 70 SER A N 1
ATOM 560 C CA . SER A 1 70 ? 0.996 6.100 -1.097 1.00 96.69 70 SER A CA 1
ATOM 561 C C . SER A 1 70 ? 2.362 5.827 -1.703 1.00 96.69 70 SER A C 1
ATOM 563 O O . SER A 1 70 ? 3.269 6.632 -1.500 1.00 96.69 70 SER A O 1
ATOM 565 N N . LEU A 1 71 ? 2.554 4.709 -2.404 1.00 97.56 71 LEU A N 1
ATOM 566 C CA . LEU A 1 71 ? 3.878 4.296 -2.878 1.00 97.56 71 LEU A CA 1
ATOM 567 C C . LEU A 1 71 ? 3.985 4.230 -4.400 1.00 97.56 71 LEU A C 1
ATOM 569 O O . LEU A 1 71 ? 5.045 4.541 -4.940 1.00 97.56 71 LEU A O 1
ATOM 573 N N . LEU A 1 72 ? 2.917 3.835 -5.099 1.00 96.88 72 LEU A N 1
ATOM 574 C CA . LEU A 1 72 ? 2.962 3.653 -6.549 1.00 96.88 72 LEU A CA 1
ATOM 575 C C . LEU A 1 72 ? 2.743 4.960 -7.302 1.00 96.88 72 LEU A C 1
ATOM 577 O O . LEU A 1 72 ? 3.569 5.298 -8.145 1.00 96.88 72 LEU A O 1
ATOM 581 N N . MET A 1 73 ? 1.683 5.710 -7.008 1.00 95.94 73 MET A N 1
ATOM 582 C CA . MET A 1 73 ? 1.348 6.927 -7.749 1.00 95.94 73 MET A CA 1
ATOM 583 C C . MET A 1 73 ? 2.277 8.094 -7.369 1.00 95.94 73 MET A C 1
ATOM 585 O O . MET A 1 73 ? 2.513 8.329 -6.179 1.00 95.94 73 MET A O 1
ATOM 589 N N . PRO A 1 74 ? 2.848 8.826 -8.345 1.00 95.12 74 PRO A N 1
ATOM 590 C CA . PRO A 1 74 ? 3.573 10.060 -8.064 1.00 95.12 74 PRO A CA 1
ATOM 591 C C . PRO A 1 74 ? 2.609 11.172 -7.641 1.00 95.12 74 PRO A C 1
ATOM 593 O O . PRO A 1 74 ? 1.715 11.536 -8.401 1.00 95.12 74 PRO A O 1
ATOM 596 N N . GLY A 1 75 ? 2.785 11.700 -6.429 1.00 92.12 75 GLY A N 1
ATOM 597 C CA . GLY A 1 75 ? 1.929 12.743 -5.868 1.00 92.12 75 GLY A CA 1
ATOM 598 C C . GLY A 1 75 ? 1.752 12.639 -4.353 1.00 92.12 75 GLY A C 1
ATOM 599 O O . GLY A 1 75 ? 2.563 12.035 -3.632 1.00 92.12 75 GLY A O 1
ATOM 600 N N . ILE A 1 76 ? 0.672 13.259 -3.880 1.00 94.88 76 ILE A N 1
ATOM 601 C CA . ILE A 1 76 ? 0.334 13.411 -2.467 1.00 94.88 76 ILE A CA 1
ATOM 602 C C . ILE A 1 76 ? -0.747 12.384 -2.097 1.00 94.88 76 ILE A C 1
ATOM 604 O O . ILE A 1 76 ? -1.862 12.459 -2.619 1.00 94.88 76 ILE A O 1
ATOM 608 N N . PRO A 1 77 ? -0.466 11.442 -1.184 1.00 95.62 77 PRO A N 1
ATOM 609 C CA . PRO A 1 77 ? -1.487 10.521 -0.718 1.00 95.62 77 PRO A CA 1
ATOM 610 C C . PRO A 1 77 ? -2.458 11.210 0.241 1.00 95.62 77 PRO A C 1
ATOM 612 O O . PRO A 1 77 ? -2.052 11.818 1.232 1.00 95.62 77 PRO A O 1
ATOM 615 N N . LEU A 1 78 ? -3.747 11.060 -0.034 1.00 95.62 78 LEU A N 1
ATOM 616 C CA . LEU A 1 78 ? -4.847 11.360 0.871 1.00 95.62 78 LEU A CA 1
ATOM 617 C C . LEU A 1 78 ? -5.281 10.089 1.587 1.00 95.62 78 LEU A C 1
ATOM 619 O O . LEU A 1 78 ? -5.579 9.077 0.950 1.00 95.62 78 LEU A O 1
ATOM 623 N N . LEU A 1 79 ? -5.353 10.186 2.908 1.00 95.50 79 LEU A N 1
ATOM 624 C CA . LEU A 1 79 ? -5.974 9.193 3.770 1.00 95.50 79 LEU A CA 1
ATOM 625 C C . LEU A 1 79 ? -7.205 9.823 4.404 1.00 95.50 79 LEU A C 1
ATOM 627 O O . LEU A 1 79 ? -7.168 10.985 4.822 1.00 95.50 79 LEU A O 1
ATOM 631 N N . TYR A 1 80 ? -8.288 9.061 4.480 1.00 96.19 80 TYR A N 1
ATOM 632 C CA . TYR A 1 80 ? -9.494 9.501 5.163 1.00 96.19 80 TYR A CA 1
ATOM 633 C C . TYR A 1 80 ? -9.529 8.906 6.571 1.00 96.19 80 TYR A C 1
ATOM 635 O O . TYR A 1 80 ? -9.235 7.728 6.760 1.00 96.19 80 TYR A O 1
ATOM 643 N N . TYR A 1 81 ? -9.880 9.717 7.573 1.00 96.06 81 TYR A N 1
ATOM 644 C CA . TYR A 1 81 ? -9.853 9.277 8.971 1.00 96.06 81 TYR A CA 1
ATOM 645 C C . TYR A 1 81 ? -10.666 7.991 9.158 1.00 96.06 81 TYR A C 1
ATOM 647 O O . TYR A 1 81 ? -11.720 7.826 8.540 1.00 96.06 81 TYR A O 1
ATOM 655 N N . GLY A 1 82 ? -10.196 7.086 10.004 1.00 96.06 82 GLY A N 1
ATOM 656 C CA . GLY A 1 82 ? -10.822 5.791 10.240 1.00 96.06 82 GLY A CA 1
ATOM 657 C C . GLY A 1 82 ? -10.409 4.700 9.249 1.00 96.06 82 GLY A C 1
ATOM 658 O O . GLY A 1 82 ? -10.615 3.527 9.549 1.00 96.06 82 GLY A O 1
ATOM 659 N N . GLU A 1 83 ? -9.782 5.022 8.108 1.00 97.12 83 GLU A N 1
ATOM 660 C CA . GLU A 1 83 ? -9.160 3.989 7.261 1.00 97.12 83 GLU A CA 1
ATOM 661 C C . GLU A 1 83 ? -8.063 3.240 8.036 1.00 97.12 83 GLU A C 1
ATOM 663 O O . GLU A 1 83 ? -7.916 2.026 7.908 1.00 97.12 83 GLU A O 1
ATOM 668 N N . GLU A 1 84 ? -7.333 3.937 8.905 1.00 97.00 84 GLU A N 1
ATOM 669 C CA . GLU A 1 84 ? -6.306 3.367 9.772 1.00 97.00 84 GLU A CA 1
ATOM 670 C C . GLU A 1 84 ? -6.871 2.434 10.859 1.00 97.00 84 GLU A C 1
ATOM 672 O O . GLU A 1 84 ? -6.130 1.616 11.408 1.00 97.00 84 GLU A O 1
ATOM 677 N N . GLN A 1 85 ? -8.178 2.523 11.115 1.00 96.50 85 GLN A N 1
ATOM 678 C CA . GLN A 1 85 ? -8.931 1.729 12.093 1.00 96.50 85 GLN A CA 1
ATOM 679 C C . GLN A 1 85 ? -9.897 0.735 11.439 1.00 96.50 85 GLN A C 1
ATOM 681 O O . GLN A 1 85 ? -10.707 0.121 12.120 1.00 96.50 85 GLN A O 1
ATOM 686 N N . ASP A 1 86 ? -9.832 0.573 10.116 1.00 96.06 86 ASP A N 1
ATOM 687 C CA . ASP A 1 86 ? -10.728 -0.297 9.355 1.00 96.06 86 ASP A CA 1
ATOM 688 C C . ASP A 1 86 ? -12.226 0.038 9.501 1.00 96.06 86 ASP A C 1
ATOM 690 O O . ASP A 1 86 ? -13.066 -0.862 9.532 1.00 96.06 86 ASP A O 1
ATOM 694 N N . PHE A 1 87 ? -12.582 1.326 9.546 1.00 96.19 87 PHE A N 1
ATOM 695 C CA . PHE A 1 87 ? -13.983 1.764 9.610 1.00 96.19 87 PHE A CA 1
ATOM 696 C C . PHE A 1 87 ? -14.817 1.185 8.476 1.00 96.19 87 PHE A C 1
ATOM 698 O O . PHE A 1 87 ? -14.347 1.045 7.348 1.00 96.19 87 PHE A O 1
ATOM 705 N N . TYR A 1 88 ? -16.075 0.861 8.769 1.00 95.06 88 TYR A N 1
ATOM 706 C CA . TYR A 1 88 ? -16.910 0.097 7.842 1.00 95.06 88 TYR A CA 1
ATOM 707 C C . TYR A 1 88 ? -18.398 0.454 7.873 1.00 95.06 88 TYR A C 1
ATOM 709 O O . TYR A 1 88 ? -19.159 -0.119 7.094 1.00 95.06 88 TYR A O 1
ATOM 717 N N . LEU A 1 89 ? -18.829 1.368 8.744 1.00 92.94 89 LEU A N 1
ATOM 718 C CA . LEU A 1 89 ? -20.229 1.778 8.832 1.00 92.94 89 LEU A CA 1
ATOM 719 C C . LEU A 1 89 ? -20.616 2.827 7.787 1.00 92.94 89 LEU A C 1
ATOM 721 O O . LEU A 1 89 ? -19.773 3.568 7.272 1.00 92.94 89 LEU A O 1
ATOM 725 N N . PHE A 1 90 ? -21.926 2.913 7.548 1.00 92.00 90 PHE A N 1
ATOM 726 C CA . PHE A 1 90 ? -22.552 3.933 6.717 1.00 92.00 90 PHE A CA 1
ATOM 727 C C . PHE A 1 90 ? -23.679 4.657 7.453 1.00 92.00 90 PHE A C 1
ATOM 729 O O . PHE A 1 90 ? -24.426 4.023 8.197 1.00 92.00 90 PHE A O 1
ATOM 736 N N . ASP A 1 91 ? -23.834 5.956 7.195 1.00 88.56 91 ASP A N 1
ATOM 737 C CA . ASP A 1 91 ? -24.883 6.811 7.772 1.00 88.56 91 ASP A CA 1
ATOM 738 C C . ASP A 1 91 ? -25.774 7.494 6.713 1.00 88.56 91 ASP A C 1
ATOM 740 O O . ASP A 1 91 ? -26.561 8.388 7.026 1.00 88.56 91 ASP A O 1
ATOM 744 N N . ASN A 1 92 ? -25.683 7.079 5.445 1.00 89.31 92 ASN A N 1
ATOM 745 C CA . ASN A 1 92 ? -26.521 7.624 4.377 1.00 89.31 92 ASN A CA 1
ATOM 746 C C . ASN A 1 92 ? -28.003 7.242 4.546 1.00 89.31 92 ASN A C 1
ATOM 748 O O . ASN A 1 92 ? -28.333 6.111 4.892 1.00 89.31 92 ASN A O 1
ATOM 752 N N . GLY A 1 93 ? -28.901 8.186 4.239 1.00 88.00 93 GLY A N 1
ATOM 753 C CA . GLY A 1 93 ? -30.357 7.973 4.225 1.00 88.00 93 GLY A CA 1
ATOM 754 C C . GLY A 1 93 ? -30.939 7.586 2.858 1.00 88.00 93 GLY A C 1
ATOM 755 O O . GLY A 1 93 ? -32.132 7.318 2.760 1.00 88.00 93 GLY A O 1
ATOM 756 N N . ALA A 1 94 ? -30.118 7.569 1.804 1.00 87.38 94 ALA A N 1
ATOM 757 C CA . ALA A 1 94 ? -30.507 7.219 0.436 1.00 87.38 94 ALA A CA 1
ATOM 758 C C . ALA A 1 94 ? -29.389 6.423 -0.257 1.00 87.38 94 ALA A C 1
ATOM 760 O O . ALA A 1 94 ? -28.215 6.653 0.020 1.00 87.38 94 ALA A O 1
ATOM 761 N N . SER A 1 95 ? -29.739 5.496 -1.152 1.00 85.69 95 SER A N 1
ATOM 762 C CA . SER A 1 95 ? -28.828 4.535 -1.810 1.00 85.69 95 SER A CA 1
ATOM 763 C C . SER A 1 95 ? -27.915 5.128 -2.892 1.00 85.69 95 SER A C 1
ATOM 765 O O . SER A 1 95 ? -27.028 4.435 -3.399 1.00 85.69 95 SER A O 1
ATOM 767 N N . ASN A 1 96 ? -28.103 6.400 -3.244 1.00 85.31 96 ASN A N 1
ATOM 768 C CA . ASN A 1 96 ? -27.315 7.107 -4.253 1.00 85.31 96 ASN A CA 1
ATOM 769 C C . ASN A 1 96 ? -25.945 7.594 -3.746 1.00 85.31 96 ASN A C 1
ATOM 771 O O . ASN A 1 96 ? -25.092 7.914 -4.571 1.00 85.31 96 ASN A O 1
ATOM 775 N N . TYR A 1 97 ? -25.720 7.621 -2.427 1.00 85.81 97 TYR A N 1
ATOM 776 C CA . TYR A 1 97 ? -24.423 7.884 -1.792 1.00 85.81 97 TYR A CA 1
ATOM 777 C C . TYR A 1 97 ? -24.144 6.869 -0.685 1.00 85.81 97 TYR A C 1
ATOM 779 O O . TYR A 1 97 ? -25.069 6.350 -0.068 1.00 85.81 97 TYR A O 1
ATOM 787 N N . LEU A 1 98 ? -22.866 6.614 -0.404 1.00 89.75 98 LEU A N 1
ATOM 788 C CA . LEU A 1 98 ? -22.421 5.713 0.662 1.00 89.75 98 LEU A CA 1
ATOM 789 C C . LEU A 1 98 ? -21.546 6.497 1.639 1.00 89.75 98 LEU A C 1
ATOM 791 O O . LEU A 1 98 ? -20.326 6.486 1.529 1.00 89.75 98 LEU A O 1
ATOM 795 N N . PHE A 1 99 ? -22.173 7.219 2.564 1.00 91.31 99 PHE A N 1
ATOM 796 C CA . PHE A 1 99 ? -21.471 8.100 3.495 1.00 91.31 99 PHE A CA 1
ATOM 797 C C . PHE A 1 99 ? -20.750 7.296 4.577 1.00 91.31 99 PHE A C 1
ATOM 799 O O . PHE A 1 99 ? -21.375 6.609 5.376 1.00 91.31 99 PHE A O 1
ATOM 806 N N . GLY A 1 100 ? -19.419 7.365 4.592 1.00 90.12 100 GLY A N 1
ATOM 807 C CA . GLY A 1 100 ? -18.566 6.648 5.539 1.00 90.12 100 GLY A CA 1
ATOM 808 C C . GLY A 1 100 ? -18.221 7.449 6.795 1.00 90.12 100 GLY A C 1
ATOM 809 O O . GLY A 1 100 ? -17.041 7.561 7.118 1.00 90.12 100 GLY A O 1
ATOM 810 N N . ARG A 1 101 ? -19.187 8.047 7.497 1.00 91.31 101 ARG A N 1
ATOM 811 C CA . ARG A 1 101 ? -18.920 9.067 8.539 1.00 91.31 101 ARG A CA 1
ATOM 812 C C . ARG A 1 101 ? -18.943 8.523 9.974 1.00 91.31 101 ARG A C 1
ATOM 814 O O . ARG A 1 101 ? -19.332 9.216 10.911 1.00 91.31 101 ARG A O 1
ATOM 821 N N . GLN A 1 102 ? -18.508 7.275 10.154 1.00 91.88 102 GLN A N 1
ATOM 822 C CA . GLN A 1 102 ? -18.364 6.632 11.467 1.00 91.88 102 GLN A CA 1
ATOM 823 C C . GLN A 1 102 ? -17.534 7.512 12.430 1.00 91.88 102 GLN A C 1
ATOM 825 O O . GLN A 1 102 ? -16.530 8.081 11.993 1.00 91.88 102 GLN A O 1
ATOM 830 N N . PRO A 1 103 ? -17.930 7.681 13.706 1.00 91.31 103 PRO A N 1
ATOM 831 C CA . PRO A 1 103 ? -17.184 8.506 14.656 1.00 91.31 103 PRO A CA 1
ATOM 832 C C . PRO A 1 103 ? -15.882 7.828 15.107 1.00 91.31 103 PRO A C 1
ATOM 834 O O . PRO A 1 103 ? -15.852 6.620 15.312 1.00 91.31 103 PRO A O 1
ATOM 837 N N . MET A 1 104 ? -14.818 8.619 15.298 1.00 93.56 104 MET A N 1
ATOM 838 C CA . MET A 1 104 ? -13.565 8.143 15.912 1.00 93.56 104 MET A CA 1
ATOM 839 C C . MET A 1 104 ? -13.682 8.011 17.431 1.00 93.56 104 MET A C 1
ATOM 841 O O . MET A 1 104 ? -13.150 7.086 18.029 1.00 93.56 104 MET A O 1
ATOM 845 N N . THR A 1 105 ? -14.386 8.951 18.052 1.00 93.50 105 THR A N 1
ATOM 846 C CA . THR A 1 105 ? -14.604 8.978 19.496 1.00 93.50 105 THR A CA 1
ATOM 847 C C . THR A 1 105 ? -15.748 8.061 19.899 1.00 93.50 105 THR A C 1
ATOM 849 O O . THR A 1 105 ? -16.747 7.983 19.178 1.00 93.50 105 THR A O 1
ATOM 852 N N . SER A 1 106 ? -15.660 7.501 21.105 1.00 91.44 106 SER A N 1
ATOM 853 C CA . SER A 1 106 ? -16.723 6.688 21.707 1.00 91.44 106 SER A CA 1
ATOM 854 C C . SER A 1 106 ? -18.103 7.355 21.596 1.00 91.44 106 SER A C 1
ATOM 856 O O . SER A 1 106 ? -18.319 8.468 22.084 1.00 91.44 106 SER A O 1
ATOM 858 N N . SER A 1 107 ? -19.063 6.658 20.983 1.00 89.44 107 SER A N 1
ATOM 859 C CA . SER A 1 107 ? -20.449 7.113 20.831 1.00 89.44 107 SER A CA 1
ATOM 860 C C . SER A 1 107 ? -21.387 5.950 20.525 1.00 89.44 107 SER A C 1
ATOM 862 O O . SER A 1 107 ? -21.152 5.188 19.598 1.00 89.44 107 SER A O 1
ATOM 864 N N . GLN A 1 108 ? -22.512 5.871 21.238 1.00 86.75 108 GLN A N 1
ATOM 865 C CA . GLN A 1 108 ? -23.575 4.884 20.982 1.00 86.75 108 GLN A CA 1
ATOM 866 C C . GLN A 1 108 ? -24.681 5.411 20.054 1.00 86.75 108 GLN A C 1
ATOM 868 O O . GLN A 1 108 ? -25.674 4.726 19.811 1.00 86.75 108 GLN A O 1
ATOM 873 N N . ALA A 1 109 ? -24.575 6.655 19.570 1.00 84.12 109 ALA A N 1
ATOM 874 C CA . ALA A 1 109 ? -25.654 7.286 18.808 1.00 84.12 109 ALA A CA 1
ATOM 875 C C . ALA A 1 109 ? -25.980 6.512 17.521 1.00 84.12 109 ALA A C 1
ATOM 877 O O . ALA A 1 109 ? -27.150 6.334 17.188 1.00 84.12 109 ALA A O 1
ATOM 878 N N . TRP A 1 110 ? -24.954 5.999 16.842 1.00 80.94 110 TRP A N 1
ATOM 879 C CA . TRP A 1 110 ? -25.095 5.308 15.565 1.00 80.94 110 TRP A CA 1
ATOM 880 C C . TRP A 1 110 ? -25.813 3.948 15.696 1.00 80.94 110 TRP A C 1
ATOM 882 O O . TRP A 1 110 ? -26.611 3.615 14.823 1.00 80.94 110 TRP A O 1
ATOM 892 N N . GLN A 1 111 ? -25.647 3.213 16.811 1.00 84.88 111 GLN A N 1
ATOM 893 C CA . GLN A 1 111 ? -26.358 1.941 17.058 1.00 84.88 111 GLN A CA 1
ATOM 894 C C . GLN A 1 111 ? -27.879 2.127 17.074 1.00 84.88 111 GLN A C 1
ATOM 896 O O . GLN A 1 111 ? -28.628 1.245 16.657 1.00 84.88 111 GLN A O 1
ATOM 901 N N . ARG A 1 112 ? -28.357 3.304 17.504 1.00 83.06 112 ARG A N 1
ATOM 902 C CA . ARG A 1 112 ? -29.794 3.616 17.573 1.00 83.06 112 ARG A CA 1
ATOM 903 C C . ARG A 1 112 ? -30.455 3.730 16.199 1.00 83.06 112 ARG A C 1
ATOM 905 O O . ARG A 1 112 ? -31.676 3.633 16.124 1.00 83.06 112 ARG A O 1
ATOM 912 N N . HIS A 1 113 ? -29.680 3.933 15.133 1.00 82.44 113 HIS A N 1
ATOM 913 C CA . HIS A 1 113 ? -30.196 4.009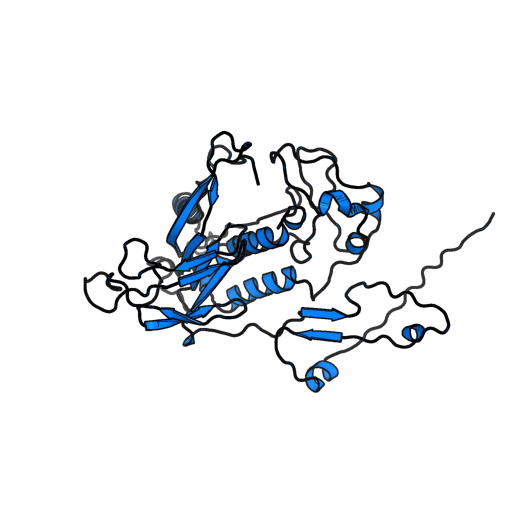 13.764 1.00 82.44 113 HIS A CA 1
ATOM 914 C C . HIS A 1 113 ? -30.458 2.629 13.132 1.00 82.44 113 HIS A C 1
ATOM 916 O O . HIS A 1 113 ? -31.071 2.560 12.069 1.00 82.44 113 HIS A O 1
ATOM 922 N N . GLY A 1 114 ? -30.069 1.536 13.800 1.00 88.00 114 GLY A N 1
ATOM 923 C CA . GLY A 1 114 ? -30.250 0.174 13.302 1.00 88.00 114 GLY A CA 1
ATOM 924 C C . GLY A 1 114 ? -29.236 -0.224 12.225 1.00 88.00 114 GLY A C 1
ATOM 925 O O . GLY A 1 114 ? -28.350 0.540 11.845 1.00 88.00 114 GLY A O 1
ATOM 926 N N . CYS A 1 115 ? -29.331 -1.470 11.761 1.00 91.62 115 CYS A N 1
ATOM 927 C CA . CYS A 1 115 ? -28.363 -2.041 10.826 1.00 91.62 115 CYS A CA 1
ATOM 928 C C . CYS A 1 115 ? -28.580 -1.558 9.392 1.00 91.62 115 CYS A C 1
ATOM 930 O O . CYS A 1 115 ? -29.710 -1.368 8.940 1.00 91.62 115 CYS A O 1
ATOM 932 N N . TYR A 1 116 ? -27.481 -1.432 8.648 1.00 92.25 116 TYR A N 1
ATOM 933 C CA . TYR A 1 116 ? -27.510 -0.954 7.275 1.00 92.25 116 TYR A CA 1
ATOM 934 C C . TYR A 1 116 ? -28.255 -1.914 6.335 1.00 92.25 116 TYR A C 1
ATOM 936 O O . TYR A 1 116 ? -27.983 -3.122 6.306 1.00 92.25 116 TYR A O 1
ATOM 944 N N . ARG A 1 117 ? -29.191 -1.373 5.542 1.00 90.69 117 ARG A N 1
ATOM 945 C CA . ARG A 1 117 ? -30.032 -2.146 4.603 1.00 90.69 117 ARG A CA 1
ATOM 946 C C . ARG A 1 117 ? -30.270 -1.480 3.240 1.00 90.69 117 ARG A C 1
ATOM 948 O O . ARG A 1 117 ? -30.871 -2.117 2.384 1.00 90.69 117 ARG A O 1
ATOM 955 N N . LEU A 1 118 ? -29.810 -0.243 3.015 1.00 90.62 118 LEU A N 1
ATOM 956 C CA . LEU A 1 118 ? -30.114 0.510 1.784 1.00 90.62 118 LEU A CA 1
ATOM 957 C C . LEU A 1 118 ? -29.412 -0.042 0.534 1.00 90.62 118 LEU A C 1
ATOM 959 O O . LEU A 1 118 ? -29.965 0.026 -0.559 1.00 90.62 118 LEU A O 1
ATOM 963 N N . GLY A 1 119 ? -28.208 -0.598 0.686 1.00 88.31 119 GLY A N 1
ATOM 964 C CA . GLY A 1 119 ? -27.393 -1.022 -0.455 1.00 88.31 119 GLY A CA 1
ATOM 965 C C . GLY A 1 119 ? -26.856 0.168 -1.257 1.00 88.31 119 GLY A C 1
ATOM 966 O O . GLY A 1 119 ? -26.656 1.249 -0.712 1.00 88.31 119 GLY A O 1
ATOM 967 N N . SER A 1 120 ? -26.588 -0.034 -2.547 1.00 89.12 120 SER A N 1
ATOM 968 C CA . SER A 1 120 ? -26.032 0.999 -3.424 1.00 89.12 120 SER A CA 1
ATOM 969 C C . SER A 1 120 ? -26.714 1.002 -4.785 1.00 89.12 120 SER A C 1
ATOM 971 O O . SER A 1 120 ? -26.870 -0.051 -5.400 1.00 89.12 120 SER A O 1
ATOM 973 N N . GLU A 1 121 ? -27.063 2.191 -5.273 1.00 87.19 121 GLU A N 1
ATOM 974 C CA . GLU A 1 121 ? -27.455 2.412 -6.672 1.00 87.19 121 GLU A CA 1
ATOM 975 C C . GLU A 1 121 ? -26.240 2.538 -7.601 1.00 87.19 121 GLU A C 1
ATOM 977 O O . GLU A 1 121 ? -26.342 2.261 -8.792 1.00 87.19 121 GLU A O 1
ATOM 982 N N . GLN A 1 122 ? -25.085 2.941 -7.060 1.00 83.94 122 GLN A N 1
ATOM 983 C CA . GLN A 1 122 ? -23.855 3.160 -7.828 1.00 83.94 122 GLN A CA 1
ATOM 984 C C . GLN A 1 122 ? -23.131 1.849 -8.161 1.00 83.94 122 GLN A C 1
ATOM 986 O O . GLN A 1 122 ? -22.585 1.696 -9.252 1.00 83.94 122 GLN A O 1
ATOM 991 N N . TYR A 1 123 ? -23.108 0.905 -7.215 1.00 87.69 123 TYR A N 1
ATOM 992 C CA . TYR A 1 123 ? -22.372 -0.351 -7.341 1.00 87.69 123 TYR A CA 1
ATOM 993 C C . TYR A 1 123 ? -23.336 -1.527 -7.448 1.00 87.69 123 TYR A C 1
ATOM 995 O O . TYR A 1 123 ? -24.057 -1.853 -6.501 1.00 87.69 123 TYR A O 1
ATOM 1003 N N . PHE A 1 124 ? -23.308 -2.211 -8.590 1.00 88.00 124 PHE A N 1
ATOM 1004 C CA . PHE A 1 124 ? -24.155 -3.373 -8.814 1.00 88.00 124 PHE A CA 1
ATOM 1005 C C . PHE A 1 124 ? -23.772 -4.507 -7.858 1.00 88.00 124 PHE A C 1
ATOM 1007 O O . PHE A 1 124 ? -22.602 -4.878 -7.753 1.00 88.00 124 PHE A O 1
ATOM 1014 N N . ASN A 1 125 ? -24.766 -5.070 -7.165 1.00 86.88 125 ASN A N 1
ATOM 1015 C CA . ASN A 1 125 ? -24.596 -6.201 -6.248 1.00 86.88 125 ASN A CA 1
ATOM 1016 C C . ASN A 1 125 ? -23.383 -6.038 -5.307 1.00 86.88 125 ASN A C 1
ATOM 1018 O O . ASN A 1 125 ? -22.522 -6.920 -5.185 1.00 86.88 125 ASN A O 1
ATOM 1022 N N . MET A 1 126 ? -23.277 -4.860 -4.685 1.00 88.31 126 MET A N 1
ATOM 1023 C CA . MET A 1 126 ? -22.186 -4.537 -3.775 1.00 88.31 126 MET A CA 1
ATOM 1024 C C . MET A 1 126 ? -22.156 -5.536 -2.614 1.00 88.31 126 MET A C 1
ATOM 1026 O O . MET A 1 126 ? -23.056 -5.572 -1.777 1.00 88.31 126 MET A O 1
ATOM 1030 N N . ARG A 1 127 ? -21.107 -6.365 -2.566 1.00 90.06 127 ARG A N 1
ATOM 1031 C CA . ARG A 1 127 ? -20.939 -7.419 -1.553 1.00 90.06 127 ARG A CA 1
ATOM 1032 C C . ARG A 1 127 ? -20.504 -6.831 -0.210 1.00 90.06 127 ARG A C 1
ATOM 1034 O O . ARG A 1 127 ? -19.330 -6.925 0.154 1.00 90.06 127 ARG A O 1
ATOM 1041 N N . LEU A 1 128 ? -21.456 -6.207 0.476 1.00 92.56 128 LEU A N 1
ATOM 1042 C CA . LEU A 1 128 ? -21.323 -5.725 1.846 1.00 92.56 128 LEU A CA 1
ATOM 1043 C C . LEU A 1 128 ? -21.316 -6.903 2.830 1.00 92.56 128 LEU A C 1
ATOM 1045 O O . LEU A 1 128 ? -22.027 -7.887 2.637 1.00 92.56 128 LEU A O 1
ATOM 1049 N N . GLU A 1 129 ? -20.510 -6.783 3.879 1.00 90.88 129 GLU A N 1
ATOM 1050 C CA . GLU A 1 129 ? -20.375 -7.769 4.951 1.00 90.88 129 GLU A CA 1
ATOM 1051 C C . GLU A 1 129 ? -20.542 -7.069 6.304 1.00 90.88 129 GLU A C 1
ATOM 1053 O O . GLU A 1 129 ? -21.671 -6.911 6.769 1.00 90.88 129 GLU A O 1
ATOM 1058 N N . LYS A 1 130 ? -19.455 -6.551 6.893 1.00 90.81 130 LYS A N 1
ATOM 1059 C CA . LYS A 1 130 ? -19.465 -5.944 8.236 1.00 90.81 130 LYS A CA 1
ATOM 1060 C C . LYS A 1 130 ? -20.466 -4.796 8.382 1.00 90.81 130 LYS A C 1
ATOM 1062 O O . LYS A 1 130 ? -21.122 -4.683 9.410 1.00 90.81 130 LYS A O 1
ATOM 1067 N N . ALA A 1 131 ? -20.657 -3.991 7.335 1.00 91.81 131 ALA A N 1
ATOM 1068 C CA . ALA A 1 131 ? -21.623 -2.890 7.354 1.00 91.81 131 ALA A CA 1
ATOM 1069 C C . ALA A 1 131 ? -23.067 -3.348 7.627 1.00 91.81 131 ALA A C 1
ATOM 1071 O O . ALA A 1 131 ? -23.832 -2.628 8.265 1.00 91.81 131 ALA A O 1
ATOM 1072 N N . LEU A 1 132 ? -23.451 -4.545 7.167 1.00 93.06 132 LEU A N 1
ATOM 1073 C CA . LEU A 1 132 ? -24.824 -5.052 7.275 1.00 93.06 132 LEU A CA 1
ATOM 1074 C C . LEU A 1 132 ? -25.206 -5.484 8.692 1.00 93.06 132 LEU A C 1
ATOM 1076 O O . LEU A 1 132 ? -26.396 -5.586 8.987 1.00 93.06 132 LEU A O 1
ATOM 1080 N N . ILE A 1 133 ? -24.217 -5.769 9.531 1.00 93.25 133 ILE A N 1
ATOM 1081 C CA . ILE A 1 133 ? -24.392 -6.205 10.923 1.00 93.25 133 ILE A CA 1
ATOM 1082 C C . ILE A 1 133 ? -23.708 -5.252 11.901 1.00 93.25 133 ILE A C 1
ATOM 1084 O O . ILE A 1 133 ? -23.634 -5.523 13.090 1.00 93.25 133 ILE A O 1
ATOM 1088 N N . GLY A 1 134 ? -23.225 -4.110 11.410 1.00 92.25 134 GLY A N 1
ATOM 1089 C CA . GLY A 1 134 ? -22.432 -3.193 12.209 1.00 92.25 134 GLY A CA 1
ATOM 1090 C C . GLY A 1 134 ? -23.164 -2.682 13.445 1.00 92.25 134 GLY A C 1
ATOM 1091 O O . GLY A 1 134 ? -22.512 -2.475 14.454 1.00 92.25 134 GLY A O 1
ATOM 1092 N N . CYS A 1 135 ? -24.499 -2.554 13.408 1.00 92.44 135 CYS A N 1
ATOM 1093 C CA . CYS A 1 135 ? -25.315 -2.146 14.563 1.00 92.44 135 CYS A CA 1
ATOM 1094 C C . CYS A 1 135 ? -25.285 -3.126 15.742 1.00 92.44 135 CYS A C 1
ATOM 1096 O O . CYS A 1 135 ? -25.623 -2.729 16.853 1.00 92.44 135 CYS A O 1
ATOM 1098 N N . GLU A 1 136 ? -24.878 -4.371 15.501 1.00 93.88 136 GLU A N 1
ATOM 1099 C CA . GLU A 1 136 ? -24.750 -5.432 16.504 1.00 93.88 136 GLU A CA 1
ATOM 1100 C C . GLU A 1 136 ? -23.311 -5.544 17.041 1.00 93.88 136 GLU A C 1
ATOM 1102 O O . GLU A 1 136 ? -23.055 -6.330 17.949 1.00 93.88 136 GLU A O 1
ATOM 1107 N N . ASP A 1 137 ? -22.368 -4.767 16.492 1.00 93.12 137 ASP A N 1
ATOM 1108 C CA . ASP A 1 137 ? -20.974 -4.743 16.929 1.00 93.12 137 ASP A CA 1
ATOM 1109 C C . ASP A 1 137 ? -20.715 -3.558 17.871 1.00 93.12 137 ASP A C 1
ATOM 1111 O O . ASP A 1 137 ? -20.673 -2.394 17.456 1.00 93.12 137 ASP A O 1
ATOM 1115 N N . ASP A 1 138 ? -20.511 -3.860 19.154 1.00 91.44 138 ASP A N 1
ATOM 1116 C CA . ASP A 1 138 ? -20.191 -2.873 20.187 1.00 91.44 138 ASP A CA 1
ATOM 1117 C C . ASP A 1 138 ? -18.835 -2.199 19.987 1.00 91.44 138 ASP A C 1
ATOM 1119 O O . ASP A 1 138 ? -18.649 -1.080 20.472 1.00 91.44 138 ASP A O 1
ATOM 1123 N N . TRP A 1 139 ? -17.915 -2.812 19.230 1.00 92.31 139 TRP A N 1
ATOM 1124 C CA . TRP A 1 139 ? -16.621 -2.210 18.907 1.00 92.31 139 TRP A CA 1
ATOM 1125 C C . TRP A 1 139 ? -16.793 -0.824 18.286 1.00 92.31 139 TRP A C 1
ATOM 1127 O O . TRP A 1 139 ? -16.120 0.123 18.676 1.00 92.31 139 TRP A O 1
ATOM 1137 N N . ASN A 1 140 ? -17.764 -0.665 17.388 1.00 92.69 140 ASN A N 1
ATOM 1138 C CA . ASN A 1 140 ? -18.036 0.604 16.714 1.00 92.69 140 ASN A CA 1
ATOM 1139 C C . ASN A 1 140 ? -18.433 1.741 17.681 1.00 92.69 140 ASN A C 1
ATOM 1141 O O . ASN A 1 140 ? -18.286 2.910 17.326 1.00 92.69 140 ASN A O 1
ATOM 1145 N N . SER A 1 141 ? -18.930 1.423 18.882 1.00 91.88 141 SER A N 1
ATOM 1146 C CA . SER A 1 141 ? -19.289 2.409 19.912 1.00 91.88 141 SER A CA 1
ATOM 1147 C C . SER A 1 141 ? -18.115 2.841 20.786 1.00 91.88 141 SER A C 1
ATOM 1149 O O . SER A 1 141 ? -18.269 3.787 21.562 1.00 91.88 141 SER A O 1
ATOM 1151 N N . LEU A 1 142 ? -16.979 2.152 20.691 1.00 92.56 142 LEU A N 1
ATOM 1152 C CA . LEU A 1 142 ? -15.768 2.456 21.443 1.00 92.56 142 LEU A CA 1
ATOM 1153 C C . LEU A 1 142 ? -14.985 3.602 20.798 1.00 92.56 142 LEU A C 1
ATOM 1155 O O . LEU A 1 142 ? -15.289 4.067 19.701 1.00 92.56 142 LEU A O 1
ATOM 1159 N N . ASP A 1 143 ? -13.993 4.090 21.527 1.00 94.06 143 ASP A N 1
ATOM 1160 C CA . ASP A 1 143 ? -12.985 4.996 21.009 1.00 94.06 143 ASP A CA 1
ATOM 1161 C C . ASP A 1 143 ? -11.989 4.239 20.119 1.00 94.06 143 ASP A C 1
ATOM 1163 O O . ASP A 1 143 ? -11.497 3.160 20.464 1.00 94.06 143 ASP A O 1
ATOM 1167 N N . HIS A 1 144 ? -11.678 4.829 18.969 1.00 94.94 144 HIS A N 1
ATOM 1168 C CA . HIS A 1 144 ? -10.911 4.198 17.899 1.00 94.94 144 HIS A CA 1
ATOM 1169 C C . HIS A 1 144 ? -9.505 4.785 17.743 1.00 94.94 144 HIS A C 1
ATOM 1171 O O . HIS A 1 144 ? -8.845 4.544 16.740 1.00 94.94 144 HIS A O 1
ATOM 1177 N N . PHE A 1 145 ? -8.967 5.519 18.722 1.00 94.31 145 PHE A N 1
ATOM 1178 C CA . PHE A 1 145 ? -7.577 5.999 18.663 1.00 94.31 145 PHE A CA 1
ATOM 1179 C C . PHE A 1 145 ? -6.518 4.903 18.941 1.00 94.31 145 PHE A C 1
ATOM 1181 O O . PHE A 1 145 ? -5.397 5.205 19.366 1.00 94.31 145 PHE A O 1
ATOM 1188 N N . ASP A 1 146 ? -6.812 3.635 18.618 1.00 94.88 146 ASP A N 1
ATOM 1189 C CA . ASP A 1 146 ? -5.950 2.480 18.882 1.00 94.88 146 ASP A CA 1
ATOM 1190 C C . ASP A 1 146 ? -4.601 2.593 18.134 1.00 94.88 146 ASP A C 1
ATOM 1192 O O . ASP A 1 146 ? -4.553 2.656 16.895 1.00 94.88 146 ASP A O 1
ATOM 1196 N N . PRO A 1 147 ? -3.462 2.653 18.853 1.00 93.62 147 PRO A N 1
ATOM 1197 C CA . PRO A 1 147 ? -2.127 2.662 18.256 1.00 93.62 147 PRO A CA 1
ATOM 1198 C C . PRO A 1 147 ? -1.645 1.308 17.747 1.00 93.62 147 PRO A C 1
ATOM 1200 O O . PRO A 1 147 ? -0.663 1.271 17.005 1.00 93.62 147 PRO A O 1
ATOM 1203 N N . SER A 1 148 ? -2.312 0.217 18.113 1.00 95.25 148 SER A N 1
ATOM 1204 C CA . SER A 1 148 ? -1.939 -1.143 17.729 1.00 95.25 148 SER A CA 1
ATOM 1205 C C . SER A 1 148 ? -2.660 -1.664 16.477 1.00 95.25 148 SER A C 1
ATOM 1207 O O . SER A 1 148 ? -2.274 -2.713 15.947 1.00 95.25 148 SER A O 1
ATOM 1209 N N . ALA A 1 149 ? -3.630 -0.907 15.949 1.00 96.00 149 ALA A N 1
ATOM 1210 C CA . ALA A 1 149 ? -4.404 -1.268 14.765 1.00 96.00 149 ALA A CA 1
ATOM 1211 C C . ALA A 1 149 ? -3.513 -1.650 13.566 1.00 96.00 149 ALA A C 1
ATOM 1213 O O . ALA A 1 149 ? -2.529 -0.980 13.226 1.00 96.00 149 ALA A O 1
ATOM 1214 N N . GLY A 1 150 ? -3.857 -2.766 12.916 1.00 95.62 150 GLY A N 1
ATOM 1215 C CA . GLY A 1 150 ? -3.060 -3.344 11.832 1.00 95.62 150 GLY A CA 1
ATOM 1216 C C . GLY A 1 150 ? -2.938 -2.420 10.622 1.00 95.62 150 GLY A C 1
ATOM 1217 O O . GLY A 1 150 ? -1.826 -2.192 10.137 1.00 95.62 150 GLY A O 1
ATOM 1218 N N . SER A 1 151 ? -4.060 -1.848 10.181 1.00 96.50 151 SER A N 1
ATOM 1219 C CA . SER A 1 151 ? -4.108 -0.901 9.064 1.00 96.50 151 SER A CA 1
ATOM 1220 C C . SER A 1 151 ? -3.322 0.372 9.367 1.00 96.50 151 SER A C 1
ATOM 1222 O O . SER A 1 151 ? -2.473 0.758 8.563 1.00 96.50 151 SER A O 1
ATOM 1224 N N . ARG A 1 152 ? -3.468 0.954 10.566 1.00 96.75 152 ARG A N 1
ATOM 1225 C CA . ARG A 1 152 ? -2.639 2.077 11.035 1.00 96.75 152 ARG A CA 1
ATOM 1226 C C . ARG A 1 152 ? -1.151 1.780 10.942 1.00 96.75 152 ARG A C 1
ATOM 1228 O O . ARG A 1 152 ? -0.395 2.597 10.419 1.00 96.75 152 ARG A O 1
ATOM 1235 N N . ARG A 1 153 ? -0.719 0.614 11.421 1.00 96.00 153 ARG A N 1
ATOM 1236 C CA . ARG A 1 153 ? 0.691 0.211 11.378 1.00 96.00 153 ARG A CA 1
ATOM 1237 C C . ARG A 1 153 ? 1.201 0.055 9.945 1.00 96.00 153 ARG A C 1
ATOM 1239 O O . ARG A 1 153 ? 2.309 0.494 9.647 1.00 96.00 153 ARG A O 1
ATOM 1246 N N . MET A 1 154 ? 0.407 -0.533 9.049 1.00 96.88 154 MET A N 1
ATOM 1247 C CA . MET A 1 154 ? 0.779 -0.665 7.636 1.00 96.88 154 MET A CA 1
ATOM 1248 C C . MET A 1 154 ? 0.873 0.702 6.942 1.00 96.88 154 MET A C 1
ATOM 1250 O O . MET A 1 154 ? 1.859 0.981 6.262 1.00 96.88 154 MET A O 1
ATOM 1254 N N . MET A 1 155 ? -0.100 1.587 7.165 1.00 97.44 155 MET A N 1
ATOM 1255 C CA . MET A 1 155 ? -0.085 2.952 6.631 1.00 97.44 155 MET A CA 1
ATOM 1256 C C . MET A 1 155 ? 1.109 3.757 7.159 1.00 97.44 155 MET A C 1
ATOM 1258 O O . MET A 1 155 ? 1.810 4.410 6.384 1.00 97.44 155 MET A O 1
ATOM 1262 N N . ALA A 1 156 ? 1.406 3.656 8.458 1.00 97.00 156 ALA A N 1
ATOM 1263 C CA . ALA A 1 156 ? 2.596 4.259 9.052 1.00 97.00 156 ALA A CA 1
ATOM 1264 C C . ALA A 1 156 ? 3.883 3.726 8.404 1.00 97.00 156 ALA A C 1
ATOM 1266 O O . ALA A 1 156 ? 4.793 4.506 8.120 1.00 97.00 156 ALA A O 1
ATOM 1267 N N . HIS A 1 157 ? 3.944 2.423 8.103 1.00 97.69 157 HIS A N 1
ATOM 1268 C CA . HIS A 1 157 ? 5.068 1.827 7.382 1.00 97.69 157 HIS A CA 1
ATOM 1269 C C . HIS A 1 157 ? 5.204 2.379 5.956 1.00 97.69 157 HIS A C 1
ATOM 1271 O O . HIS A 1 157 ? 6.312 2.700 5.538 1.00 97.69 157 HIS A O 1
ATOM 1277 N N . PHE A 1 158 ? 4.109 2.599 5.220 1.00 98.19 158 PHE A N 1
ATOM 1278 C CA . PHE A 1 158 ? 4.178 3.262 3.909 1.00 98.19 158 PHE A CA 1
ATOM 1279 C C . PHE A 1 158 ? 4.783 4.669 4.001 1.00 98.19 158 PHE A C 1
ATOM 1281 O O . PHE A 1 158 ? 5.678 5.012 3.228 1.00 98.19 158 PHE A O 1
ATOM 1288 N N . HIS A 1 159 ? 4.353 5.479 4.971 1.00 96.94 159 HIS A N 1
ATOM 1289 C CA . HIS A 1 159 ? 4.924 6.813 5.177 1.00 96.94 159 HIS A CA 1
ATOM 1290 C C . HIS A 1 159 ? 6.376 6.765 5.666 1.00 96.94 159 HIS A C 1
ATOM 1292 O O . HIS A 1 159 ? 7.188 7.603 5.270 1.00 96.94 159 HIS A O 1
ATOM 1298 N N . TYR A 1 160 ? 6.734 5.760 6.467 1.00 97.44 160 TYR A N 1
ATOM 1299 C CA . TYR A 1 160 ? 8.123 5.498 6.824 1.00 97.44 160 TYR A CA 1
ATOM 1300 C C . TYR A 1 160 ? 8.968 5.221 5.574 1.00 97.44 160 TYR A C 1
ATOM 1302 O O . TYR A 1 160 ? 9.999 5.867 5.395 1.00 97.44 160 TYR A O 1
ATOM 1310 N N . LEU A 1 161 ? 8.509 4.347 4.671 1.00 98.00 161 LEU A N 1
ATOM 1311 C CA . LEU A 1 161 ? 9.207 4.057 3.416 1.00 98.00 161 LEU A CA 1
ATOM 1312 C C . LEU A 1 161 ? 9.360 5.309 2.545 1.00 98.00 161 LEU A C 1
ATOM 1314 O O . LEU A 1 161 ? 10.449 5.546 2.032 1.00 98.00 161 LEU A O 1
ATOM 1318 N N . ARG A 1 162 ? 8.326 6.153 2.438 1.00 96.75 162 ARG A N 1
ATOM 1319 C CA . ARG A 1 162 ? 8.408 7.453 1.740 1.00 96.75 162 ARG A CA 1
ATOM 1320 C C . ARG A 1 162 ? 9.479 8.384 2.311 1.00 96.75 162 ARG A C 1
ATOM 1322 O O . ARG A 1 162 ? 10.107 9.122 1.555 1.00 96.75 162 ARG A O 1
ATOM 1329 N N . LYS A 1 163 ? 9.694 8.345 3.630 1.00 95.38 163 LYS A N 1
ATOM 1330 C CA . LYS A 1 163 ? 10.750 9.109 4.311 1.00 95.38 163 LYS A CA 1
ATOM 1331 C C . LYS A 1 163 ? 12.138 8.501 4.096 1.00 95.38 163 LYS A C 1
ATOM 1333 O O . LYS A 1 163 ? 13.100 9.246 3.951 1.00 95.38 163 LYS A O 1
ATOM 1338 N N . GLN A 1 164 ? 12.252 7.173 4.104 1.00 96.38 164 GLN A N 1
ATOM 1339 C CA . GLN A 1 164 ? 13.538 6.489 3.921 1.00 96.38 164 GLN A CA 1
ATOM 1340 C C . GLN A 1 164 ? 14.021 6.498 2.473 1.00 96.38 164 GLN A C 1
ATOM 1342 O O . GLN A 1 164 ? 15.221 6.569 2.222 1.00 96.38 164 GLN A O 1
ATOM 1347 N N . TYR A 1 165 ? 13.092 6.424 1.525 1.00 97.12 165 TYR A N 1
ATOM 1348 C CA . TYR A 1 165 ? 13.382 6.315 0.106 1.00 97.12 165 TYR A CA 1
ATOM 1349 C C . TYR A 1 165 ? 12.748 7.493 -0.639 1.00 97.12 165 TYR A C 1
ATOM 1351 O O . TYR A 1 165 ? 11.604 7.379 -1.089 1.00 97.12 165 TYR A O 1
ATOM 1359 N N . PRO A 1 166 ? 13.483 8.612 -0.810 1.00 95.25 166 PRO A N 1
ATOM 1360 C CA . PRO A 1 166 ? 12.971 9.825 -1.450 1.00 95.25 166 PRO A CA 1
ATOM 1361 C C . PRO A 1 166 ? 12.300 9.586 -2.806 1.00 95.25 166 PRO A C 1
ATOM 1363 O O . PRO A 1 166 ? 11.349 10.274 -3.149 1.00 95.25 166 PRO A O 1
ATOM 1366 N N . VAL A 1 167 ? 12.724 8.565 -3.560 1.00 95.81 167 VAL A N 1
ATOM 1367 C CA . VAL A 1 167 ? 12.113 8.191 -4.847 1.00 95.81 167 VAL A CA 1
ATOM 1368 C C . VAL A 1 167 ? 10.614 7.851 -4.755 1.00 95.81 167 VAL A C 1
ATOM 1370 O O . VAL A 1 167 ? 9.887 8.045 -5.726 1.00 95.81 167 VAL A O 1
ATOM 1373 N N . LEU A 1 168 ? 10.114 7.393 -3.603 1.00 96.38 168 LEU A N 1
ATOM 1374 C CA . LEU A 1 168 ? 8.680 7.129 -3.403 1.00 96.38 168 LEU A CA 1
ATOM 1375 C C . LEU A 1 168 ? 7.867 8.414 -3.215 1.00 96.38 168 LEU A C 1
ATOM 1377 O O . LEU A 1 168 ? 6.681 8.439 -3.547 1.00 96.38 168 LEU A O 1
ATOM 1381 N N . THR A 1 169 ? 8.497 9.476 -2.714 1.00 94.12 169 THR A N 1
ATOM 1382 C CA . THR A 1 169 ? 7.861 10.790 -2.556 1.00 94.12 169 THR A CA 1
ATOM 1383 C C . THR A 1 169 ? 8.017 11.610 -3.829 1.00 94.12 169 THR A C 1
ATOM 1385 O O . THR A 1 169 ? 7.019 12.010 -4.420 1.00 94.12 169 THR A O 1
ATOM 1388 N N . ASP A 1 170 ? 9.253 11.741 -4.302 1.00 92.25 170 ASP A N 1
ATOM 1389 C CA . ASP A 1 170 ? 9.636 12.734 -5.301 1.00 92.25 170 ASP A CA 1
ATOM 1390 C C . ASP A 1 170 ? 10.113 12.105 -6.615 1.00 92.25 170 ASP A C 1
ATOM 1392 O O . ASP A 1 170 ? 10.426 12.815 -7.557 1.00 92.25 170 ASP A O 1
ATOM 1396 N N . GLY A 1 171 ? 10.194 10.778 -6.739 1.00 94.50 171 GLY A N 1
ATOM 1397 C CA . GLY A 1 171 ? 10.509 10.135 -8.019 1.00 94.50 171 GLY A CA 1
ATOM 1398 C C . GLY A 1 171 ? 9.292 10.142 -8.939 1.00 94.50 171 GLY A C 1
ATOM 1399 O O . GLY A 1 171 ? 8.339 9.402 -8.688 1.00 94.50 171 GLY A O 1
ATOM 1400 N N . PHE A 1 172 ? 9.311 10.948 -10.001 1.00 94.44 172 PHE A N 1
ATOM 1401 C CA . PHE A 1 172 ? 8.139 11.164 -10.858 1.00 94.44 172 PHE A CA 1
ATOM 1402 C C . PHE A 1 172 ? 8.066 10.256 -12.085 1.00 94.44 172 PHE A C 1
ATOM 1404 O O . PHE A 1 172 ? 7.099 10.313 -12.843 1.00 94.44 172 PHE A O 1
ATOM 1411 N N . ARG A 1 173 ? 9.048 9.382 -12.309 1.00 94.69 173 ARG A N 1
ATOM 1412 C CA . ARG A 1 173 ? 8.927 8.343 -13.331 1.00 94.69 173 ARG A CA 1
ATOM 1413 C C . ARG A 1 173 ? 8.229 7.129 -12.744 1.00 94.69 173 ARG A C 1
ATOM 1415 O O . ARG A 1 173 ? 8.732 6.502 -11.814 1.00 94.69 173 ARG A O 1
ATOM 1422 N N . LEU A 1 174 ? 7.100 6.786 -13.350 1.00 95.69 174 LEU A N 1
ATOM 1423 C CA . LEU A 1 174 ? 6.350 5.565 -13.103 1.00 95.69 174 LEU A CA 1
ATOM 1424 C C . LEU A 1 174 ? 6.400 4.713 -14.379 1.00 95.69 174 LEU A C 1
ATOM 1426 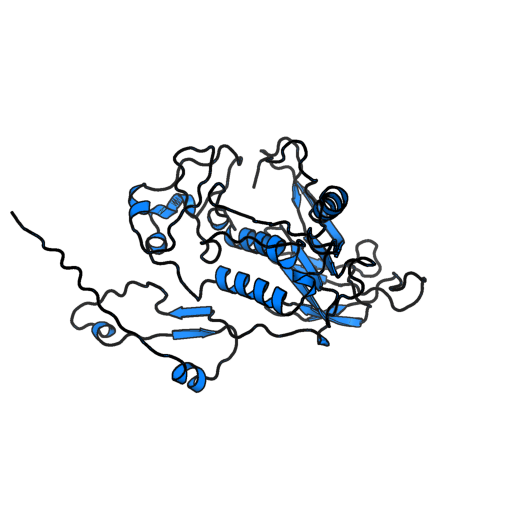O O . LEU A 1 174 ? 5.913 5.138 -15.424 1.00 95.69 174 LEU A O 1
ATOM 1430 N N . LEU A 1 175 ? 7.030 3.540 -14.307 1.00 94.88 175 LEU A N 1
ATOM 1431 C CA . LEU A 1 175 ? 7.223 2.633 -15.442 1.00 94.88 175 LEU A CA 1
ATOM 1432 C C . LEU A 1 175 ? 6.535 1.292 -15.182 1.00 94.88 175 LEU A C 1
ATOM 1434 O O . LEU A 1 175 ? 6.804 0.668 -14.159 1.00 94.88 175 LEU A O 1
ATOM 1438 N N . GLN A 1 176 ? 5.715 0.822 -16.126 1.00 95.38 176 GLN A N 1
ATOM 1439 C CA . GLN A 1 176 ? 5.223 -0.556 -16.132 1.00 95.38 176 GLN A CA 1
ATOM 1440 C C . GLN A 1 176 ? 6.303 -1.445 -16.747 1.00 95.38 176 GLN A C 1
ATOM 1442 O O . GLN A 1 176 ? 6.582 -1.347 -17.940 1.00 95.38 176 GLN A O 1
ATOM 1447 N N . ASN A 1 177 ? 6.929 -2.297 -15.941 1.00 93.62 177 ASN A N 1
ATOM 1448 C CA . ASN A 1 177 ? 7.908 -3.273 -16.423 1.00 93.62 177 ASN A CA 1
ATOM 1449 C C . ASN A 1 177 ? 7.224 -4.452 -17.128 1.00 93.62 177 ASN A C 1
ATOM 1451 O O . ASN A 1 177 ? 7.815 -5.056 -18.016 1.00 93.62 177 ASN A O 1
ATOM 1455 N N . GLY A 1 178 ? 5.997 -4.781 -16.723 1.00 93.88 178 GLY A N 1
ATOM 1456 C CA . GLY A 1 178 ? 5.193 -5.847 -17.311 1.00 93.88 178 GLY A CA 1
ATOM 1457 C C . GLY A 1 178 ? 3.901 -6.081 -16.531 1.00 93.88 178 GLY A C 1
ATOM 1458 O O . GLY A 1 178 ? 3.738 -5.591 -15.410 1.00 93.88 178 GLY A O 1
ATOM 1459 N N . ASN A 1 179 ? 2.982 -6.828 -17.129 1.00 95.25 179 ASN A N 1
ATOM 1460 C CA . ASN A 1 179 ? 1.749 -7.294 -16.510 1.00 95.25 179 ASN A CA 1
ATOM 1461 C C . ASN A 1 179 ? 1.444 -8.725 -16.970 1.00 95.25 179 ASN A C 1
ATOM 1463 O O . ASN A 1 179 ? 1.708 -9.100 -18.108 1.00 95.25 179 ASN A O 1
ATOM 1467 N N . TRP A 1 180 ? 0.886 -9.527 -16.068 1.00 94.69 180 TRP A N 1
ATOM 1468 C CA . TRP A 1 180 ? 0.450 -10.895 -16.348 1.00 94.69 180 TRP A CA 1
ATOM 1469 C C . TRP A 1 180 ? -1.006 -10.983 -15.939 1.00 94.69 180 TRP A C 1
ATOM 1471 O O . TRP A 1 180 ? -1.356 -11.358 -14.815 1.00 94.69 180 TRP A O 1
ATOM 1481 N N . THR A 1 181 ? -1.845 -10.509 -16.848 1.00 95.56 181 THR A N 1
ATOM 1482 C CA . THR A 1 181 ? -3.245 -10.225 -16.580 1.00 95.56 181 THR A CA 1
ATOM 1483 C C . THR A 1 181 ? -4.151 -10.884 -17.606 1.00 95.56 181 THR A C 1
ATOM 1485 O O . THR A 1 181 ? -3.734 -11.349 -18.666 1.00 95.56 181 THR A O 1
ATOM 1488 N N . SER A 1 182 ? -5.423 -10.966 -17.246 1.00 95.62 182 SER A N 1
ATOM 1489 C CA . SER A 1 182 ? -6.508 -11.413 -18.107 1.00 95.62 182 SER A CA 1
ATOM 1490 C C . SER A 1 182 ? -7.731 -10.543 -17.855 1.00 95.62 182 SER A C 1
ATOM 1492 O O . SER A 1 182 ? -7.827 -9.861 -16.833 1.00 95.62 182 SER A O 1
ATOM 1494 N N . TYR A 1 183 ? -8.675 -10.567 -18.786 1.00 95.81 183 TYR A N 1
ATOM 1495 C CA . TYR A 1 183 ? -9.907 -9.803 -18.677 1.00 95.81 183 TYR A CA 1
ATOM 1496 C C . TYR A 1 183 ? -11.063 -10.700 -18.249 1.00 95.81 183 TYR A C 1
ATOM 1498 O O . TYR A 1 183 ? -11.284 -11.767 -18.822 1.00 95.81 183 TYR A O 1
ATOM 1506 N N . ILE A 1 184 ? -11.835 -10.235 -17.269 1.00 94.31 184 ILE A N 1
ATOM 1507 C CA . ILE A 1 184 ? -13.106 -10.843 -16.870 1.00 94.31 184 ILE A CA 1
ATOM 1508 C C . ILE A 1 184 ? -14.264 -9.894 -17.159 1.00 94.31 184 ILE A C 1
ATOM 1510 O O . ILE A 1 184 ? -14.115 -8.673 -17.108 1.00 94.31 184 ILE A O 1
ATOM 1514 N N . GLN A 1 185 ? -15.443 -10.453 -17.426 1.00 92.75 185 GLN A N 1
ATOM 1515 C CA . GLN A 1 185 ? -16.672 -9.675 -17.523 1.00 92.75 185 GLN A CA 1
ATOM 1516 C C . GLN A 1 185 ? -17.440 -9.757 -16.207 1.00 92.75 185 GLN A C 1
ATOM 1518 O O . GLN A 1 185 ? -17.821 -10.846 -15.777 1.00 92.75 185 GLN A O 1
ATOM 1523 N N . LEU A 1 186 ? -17.704 -8.601 -15.599 1.00 90.62 186 LEU A N 1
ATOM 1524 C CA . LEU A 1 186 ? -18.612 -8.495 -14.462 1.00 90.62 186 LEU A CA 1
ATOM 1525 C C . LEU A 1 186 ? -20.031 -8.125 -14.951 1.00 90.62 186 LEU A C 1
ATOM 1527 O O . LEU A 1 186 ? -20.144 -7.341 -15.904 1.00 90.62 186 LEU A O 1
ATOM 1531 N N . PRO A 1 187 ? -21.103 -8.712 -14.379 1.00 90.12 187 PRO A N 1
ATOM 1532 C CA . PRO A 1 187 ? -22.481 -8.518 -14.848 1.00 90.12 187 PRO A CA 1
ATOM 1533 C C . PRO A 1 187 ? -22.969 -7.061 -14.926 1.00 90.12 187 PRO A C 1
ATOM 1535 O O . PRO A 1 187 ? -23.678 -6.704 -15.865 1.00 90.12 187 PRO A O 1
ATOM 1538 N N . GLY A 1 188 ? -22.599 -6.222 -13.963 1.00 87.62 188 GLY A N 1
ATOM 1539 C CA . GLY A 1 188 ? -23.006 -4.821 -13.832 1.00 87.62 188 GLY A CA 1
ATOM 1540 C C . GLY A 1 188 ? -22.096 -3.807 -14.535 1.00 87.62 188 GLY A C 1
ATOM 1541 O O . GLY A 1 188 ? -22.418 -2.622 -14.558 1.00 87.62 188 GLY A O 1
ATOM 1542 N N . SER A 1 189 ? -20.990 -4.232 -15.151 1.00 86.69 189 SER A N 1
ATOM 1543 C CA . SER A 1 189 ? -20.028 -3.338 -15.818 1.00 86.69 189 SER A CA 1
ATOM 1544 C C . SER A 1 189 ? -20.379 -2.999 -17.274 1.00 86.69 189 SER A C 1
ATOM 1546 O O . SER A 1 189 ? -19.531 -2.490 -17.994 1.00 86.69 189 SER A O 1
ATOM 1548 N N . ASN A 1 190 ? -21.603 -3.271 -17.743 1.00 85.06 190 ASN A N 1
ATOM 1549 C CA . ASN A 1 190 ? -22.090 -2.898 -19.084 1.00 85.06 190 ASN A CA 1
ATOM 1550 C C . ASN A 1 190 ? -21.096 -3.205 -20.234 1.00 85.06 190 ASN A C 1
ATOM 1552 O O . ASN A 1 190 ? -20.763 -2.335 -21.036 1.00 85.06 190 ASN A O 1
ATOM 1556 N N . ARG A 1 191 ? -20.604 -4.454 -20.305 1.00 86.50 191 ARG A N 1
ATOM 1557 C CA . ARG A 1 191 ? -19.590 -4.943 -21.274 1.00 86.50 191 ARG A CA 1
ATOM 1558 C C . ARG A 1 191 ? -18.185 -4.347 -21.135 1.00 86.50 191 ARG A C 1
ATOM 1560 O O . ARG A 1 191 ? -17.292 -4.753 -21.876 1.00 86.50 191 ARG A O 1
ATOM 1567 N N . THR A 1 192 ? -17.958 -3.443 -20.188 1.00 87.75 192 THR A N 1
ATOM 1568 C CA . THR A 1 192 ? -16.606 -3.055 -19.791 1.00 87.75 192 THR A CA 1
ATOM 1569 C C . THR A 1 192 ? -15.961 -4.241 -19.083 1.00 87.75 192 THR A C 1
ATOM 1571 O O . THR A 1 192 ? -16.491 -4.757 -18.093 1.00 87.75 192 THR A O 1
ATOM 1574 N N . GLN A 1 193 ? -14.833 -4.700 -19.619 1.00 90.62 193 GLN A N 1
ATOM 1575 C CA . GLN A 1 193 ? -14.061 -5.788 -19.036 1.00 90.62 193 GLN A CA 1
ATOM 1576 C C . GLN A 1 193 ? -13.188 -5.270 -17.890 1.00 90.62 193 GLN A C 1
ATOM 1578 O O . GLN A 1 193 ? -12.642 -4.172 -17.954 1.00 90.62 193 GLN A O 1
ATOM 1583 N N . THR A 1 194 ? -13.039 -6.075 -16.842 1.00 91.50 194 THR A N 1
ATOM 1584 C CA . THR A 1 194 ? -12.149 -5.796 -15.710 1.00 91.50 194 THR A CA 1
ATOM 1585 C C . THR A 1 194 ? -10.845 -6.562 -15.889 1.00 91.50 194 THR A C 1
ATOM 1587 O O . THR A 1 194 ? -10.870 -7.783 -16.046 1.00 91.50 194 THR A O 1
ATOM 1590 N N . GLU A 1 195 ? -9.713 -5.862 -15.841 1.00 94.56 195 GLU A N 1
ATOM 1591 C CA . GLU A 1 195 ? -8.388 -6.486 -15.842 1.00 94.56 195 GLU A CA 1
ATOM 1592 C C . GLU A 1 195 ? -8.077 -7.076 -14.457 1.00 94.56 195 GLU A C 1
ATOM 1594 O O . GLU A 1 195 ? -8.176 -6.399 -13.427 1.00 94.56 195 GLU A O 1
ATOM 1599 N N . ILE A 1 196 ? -7.699 -8.351 -14.420 1.00 95.94 196 ILE A N 1
ATOM 1600 C CA . ILE A 1 196 ? -7.271 -9.048 -13.206 1.00 95.94 196 ILE A CA 1
ATOM 1601 C C . ILE A 1 196 ? -5.926 -9.737 -13.416 1.00 95.94 196 ILE A C 1
ATOM 1603 O O . ILE A 1 196 ? -5.633 -10.231 -14.502 1.00 95.94 196 ILE A O 1
ATOM 1607 N N . GLY A 1 197 ? -5.114 -9.797 -12.366 1.00 96.88 197 GLY A N 1
ATOM 1608 C CA . GLY A 1 197 ? -3.806 -10.438 -12.390 1.00 96.88 197 GLY A CA 1
ATOM 1609 C C . GLY A 1 197 ? -2.815 -9.706 -11.503 1.00 96.88 197 GLY A C 1
ATOM 1610 O O . GLY A 1 197 ? -3.129 -9.347 -10.361 1.00 96.88 197 GLY A O 1
ATOM 1611 N N . TRP A 1 198 ? -1.598 -9.524 -12.004 1.00 97.00 198 TRP A N 1
ATOM 1612 C CA . TRP A 1 198 ? -0.548 -8.824 -11.279 1.00 97.00 198 TRP A CA 1
ATOM 1613 C C . TRP A 1 198 ? 0.346 -7.997 -12.207 1.00 97.00 198 TRP A C 1
ATOM 1615 O O . TRP A 1 198 ? 0.462 -8.272 -13.404 1.00 97.00 198 TRP A O 1
ATOM 1625 N N . TRP A 1 199 ? 0.968 -6.969 -11.633 1.00 97.44 199 TRP A N 1
ATOM 1626 C CA . TRP A 1 199 ? 1.765 -5.973 -12.346 1.00 97.44 199 TRP A CA 1
ATOM 1627 C C . TRP A 1 199 ? 3.149 -5.842 -11.723 1.00 97.44 199 TRP A C 1
ATOM 1629 O O . TRP A 1 199 ? 3.310 -5.975 -10.508 1.00 97.44 199 TRP A O 1
ATOM 1639 N N . SER A 1 200 ? 4.130 -5.542 -12.571 1.00 96.88 200 SER A N 1
ATOM 1640 C CA . SER A 1 200 ? 5.518 -5.251 -12.222 1.00 96.88 200 SER A CA 1
ATOM 1641 C C . SER A 1 200 ? 5.845 -3.817 -12.623 1.00 96.88 200 SER A C 1
ATOM 1643 O O . SER A 1 200 ? 5.552 -3.391 -13.743 1.00 96.88 200 SER A O 1
ATOM 1645 N N . VAL A 1 201 ? 6.414 -3.055 -11.691 1.00 97.19 201 VAL A N 1
ATOM 1646 C CA . VAL A 1 201 ? 6.415 -1.591 -11.739 1.00 97.19 201 VAL A CA 1
ATOM 1647 C C . VAL A 1 201 ? 7.693 -1.017 -11.164 1.00 97.19 201 VAL A C 1
ATOM 1649 O O . VAL A 1 201 ? 8.158 -1.486 -10.135 1.00 97.19 201 VAL A O 1
ATOM 1652 N N . SER A 1 202 ? 8.218 0.057 -11.744 1.00 96.38 202 SER A N 1
ATOM 1653 C CA . SER A 1 202 ? 9.348 0.788 -11.171 1.00 96.38 202 SER A CA 1
ATOM 1654 C C . SER A 1 202 ? 9.015 2.257 -10.945 1.00 96.38 202 SER A C 1
ATOM 1656 O O . SER A 1 202 ? 8.458 2.924 -11.820 1.00 96.38 202 SER A O 1
ATOM 1658 N N . ARG A 1 203 ? 9.407 2.765 -9.773 1.00 95.94 203 ARG A N 1
ATOM 1659 C CA . ARG A 1 203 ? 9.480 4.195 -9.462 1.00 95.94 203 ARG A CA 1
ATOM 1660 C C . ARG A 1 203 ? 10.928 4.655 -9.522 1.00 95.94 203 ARG A C 1
ATOM 1662 O O . ARG A 1 203 ? 11.790 4.052 -8.881 1.00 95.94 203 ARG A O 1
ATOM 1669 N N . SER A 1 204 ? 11.180 5.719 -10.278 1.00 96.12 204 SER A N 1
ATOM 1670 C CA . SER A 1 204 ? 12.495 6.355 -10.394 1.00 96.12 204 SER A CA 1
ATOM 1671 C C . SER A 1 204 ? 12.360 7.874 -10.555 1.00 96.12 204 SER A C 1
ATOM 1673 O O . SER A 1 204 ? 11.261 8.371 -10.808 1.00 96.12 204 SER A O 1
ATOM 1675 N N . PRO A 1 205 ? 13.453 8.644 -10.469 1.00 95.31 205 PRO A N 1
ATOM 1676 C CA . PRO A 1 205 ? 13.472 10.009 -10.979 1.00 95.31 205 PRO A CA 1
ATOM 1677 C C . PRO A 1 205 ? 13.175 10.034 -12.481 1.00 95.31 205 PRO A C 1
ATOM 1679 O O . PRO A 1 205 ? 13.499 9.083 -13.207 1.00 95.31 205 PRO A O 1
ATOM 1682 N N . LEU A 1 206 ? 12.553 11.116 -12.944 1.00 92.31 206 LEU A N 1
ATOM 1683 C CA . LEU A 1 206 ? 12.272 11.366 -14.351 1.00 92.31 206 LEU A CA 1
ATOM 1684 C C . LEU A 1 206 ? 13.545 11.840 -15.072 1.00 92.31 206 LEU A C 1
ATOM 1686 O O . LEU A 1 206 ? 14.073 12.903 -14.729 1.00 92.31 206 LEU A O 1
ATOM 1690 N N . PRO A 1 207 ? 14.065 11.081 -16.057 1.00 89.56 207 PRO A N 1
ATOM 1691 C CA . PRO A 1 207 ? 15.282 11.456 -16.770 1.00 89.56 207 PRO A CA 1
ATOM 1692 C C . PRO A 1 207 ? 15.160 12.837 -17.421 1.00 89.56 207 PRO A C 1
ATOM 1694 O O . PRO A 1 207 ? 14.125 13.174 -17.993 1.00 89.56 207 PRO A O 1
ATOM 1697 N N . GLY A 1 208 ? 16.219 13.640 -17.331 1.00 87.25 208 GLY A N 1
ATOM 1698 C CA . GLY A 1 208 ? 16.266 15.000 -17.880 1.00 87.25 208 GLY A CA 1
ATOM 1699 C C . GLY A 1 208 ? 15.620 16.061 -16.984 1.00 87.25 208 GLY A C 1
ATOM 1700 O O . GLY A 1 208 ? 16.243 17.089 -16.750 1.00 87.25 208 GLY A O 1
ATOM 1701 N N . LEU A 1 209 ? 14.427 15.805 -16.436 1.00 87.31 209 LEU A N 1
ATOM 1702 C CA . LEU A 1 209 ? 13.715 16.769 -15.579 1.00 87.31 209 LEU A CA 1
ATOM 1703 C C . LEU A 1 209 ? 14.145 16.714 -14.108 1.00 87.31 209 LEU A C 1
ATOM 1705 O O . LEU A 1 209 ? 14.152 17.734 -13.431 1.00 87.31 209 LEU A O 1
ATOM 1709 N N . GLN A 1 210 ? 14.557 15.546 -13.618 1.00 89.81 210 GLN A N 1
ATOM 1710 C CA . GLN A 1 210 ? 15.025 15.353 -12.242 1.00 89.81 210 GLN A CA 1
ATOM 1711 C C . GLN A 1 210 ? 16.511 14.975 -12.211 1.00 89.81 210 GLN A C 1
ATOM 1713 O O . GLN A 1 210 ? 16.916 14.021 -11.549 1.00 89.81 210 GLN A O 1
ATOM 1718 N N . ALA A 1 211 ? 17.338 15.703 -12.968 1.00 80.12 211 ALA A N 1
ATOM 1719 C CA . ALA A 1 211 ? 18.762 15.395 -13.137 1.00 80.12 211 ALA A CA 1
ATOM 1720 C C . ALA A 1 211 ? 19.582 15.507 -11.835 1.00 80.12 211 ALA A C 1
ATOM 1722 O O . ALA A 1 211 ? 20.540 14.763 -11.651 1.00 80.12 211 ALA A O 1
ATOM 1723 N N . ASN A 1 212 ? 19.176 16.388 -10.916 1.00 82.62 212 ASN A N 1
ATOM 1724 C CA . ASN A 1 212 ? 19.844 16.613 -9.629 1.00 82.62 212 ASN A CA 1
ATOM 1725 C C . ASN A 1 212 ? 19.196 15.831 -8.473 1.00 82.62 212 ASN A C 1
ATOM 1727 O O . ASN A 1 212 ? 19.310 16.232 -7.315 1.00 82.62 212 ASN A O 1
ATOM 1731 N N . PHE A 1 213 ? 18.482 14.740 -8.770 1.00 89.00 213 PHE A N 1
ATOM 1732 C CA . PHE A 1 213 ? 17.829 13.932 -7.745 1.00 89.00 213 PHE A CA 1
ATOM 1733 C C . PHE A 1 213 ? 18.866 13.272 -6.827 1.00 89.00 213 PHE A C 1
ATOM 1735 O O . PHE A 1 213 ? 19.499 12.275 -7.180 1.00 89.00 213 PHE A O 1
ATOM 1742 N N . ASN A 1 214 ? 19.055 13.847 -5.642 1.00 86.12 214 ASN A N 1
ATOM 1743 C CA . ASN A 1 214 ? 20.050 13.390 -4.683 1.00 86.12 214 ASN A CA 1
ATOM 1744 C C . ASN A 1 214 ? 19.463 12.302 -3.777 1.00 86.12 214 ASN A C 1
ATOM 1746 O O . ASN A 1 214 ? 18.896 12.588 -2.722 1.00 86.12 214 ASN A O 1
ATOM 1750 N N . SER A 1 215 ? 19.593 11.043 -4.192 1.00 88.12 215 SER A N 1
ATOM 1751 C CA . SER A 1 215 ? 19.237 9.899 -3.359 1.00 88.12 215 SER A CA 1
ATOM 1752 C C . SER A 1 215 ? 20.211 8.742 -3.534 1.00 88.12 215 SER A C 1
ATOM 1754 O O . SER A 1 215 ? 20.705 8.468 -4.626 1.00 88.12 215 SER A O 1
ATOM 1756 N N . THR A 1 216 ? 20.449 8.017 -2.442 1.00 85.50 216 THR A N 1
ATOM 1757 C CA . THR A 1 216 ? 21.191 6.750 -2.449 1.00 85.50 216 THR A CA 1
ATOM 1758 C C . THR A 1 216 ? 20.422 5.651 -3.190 1.00 85.50 216 THR A C 1
ATOM 1760 O O . THR A 1 216 ? 21.023 4.712 -3.708 1.00 85.50 216 THR A O 1
ATOM 1763 N N . VAL A 1 217 ? 19.090 5.766 -3.274 1.00 93.25 217 VAL A N 1
ATOM 1764 C CA . VAL A 1 217 ? 18.215 4.794 -3.939 1.00 93.25 217 VAL A CA 1
ATOM 1765 C C . VAL A 1 217 ? 17.350 5.500 -4.971 1.00 93.25 217 VAL A C 1
ATOM 1767 O O . VAL A 1 217 ? 16.361 6.148 -4.643 1.00 93.25 217 VAL A O 1
ATOM 1770 N N . ASN A 1 218 ? 17.702 5.310 -6.240 1.00 92.75 218 ASN A N 1
ATOM 1771 C CA . ASN A 1 218 ? 17.014 5.941 -7.369 1.00 92.75 218 ASN A CA 1
ATOM 1772 C C . ASN A 1 218 ? 15.991 5.033 -8.057 1.00 92.75 218 ASN A C 1
ATOM 1774 O O . ASN A 1 218 ? 15.317 5.473 -8.979 1.00 92.75 218 ASN A O 1
ATOM 1778 N N . ASN A 1 219 ? 15.882 3.768 -7.652 1.00 95.38 219 ASN A N 1
ATOM 1779 C CA . ASN A 1 219 ? 14.900 2.844 -8.206 1.00 95.38 219 ASN A CA 1
ATOM 1780 C C . ASN A 1 219 ? 14.291 2.017 -7.084 1.00 95.38 219 ASN A C 1
ATOM 1782 O O . ASN A 1 219 ? 15.021 1.380 -6.322 1.00 95.38 219 ASN A O 1
ATOM 1786 N N . ILE A 1 220 ? 12.963 2.001 -7.028 1.00 98.00 220 ILE A N 1
ATOM 1787 C CA . ILE A 1 220 ? 12.206 1.020 -6.258 1.00 98.00 220 ILE A CA 1
ATOM 1788 C C . ILE A 1 220 ? 11.326 0.244 -7.214 1.00 98.00 220 ILE A C 1
ATOM 1790 O O . ILE A 1 220 ? 10.563 0.816 -7.992 1.00 98.00 220 ILE A O 1
ATOM 1794 N N . TRP A 1 221 ? 11.457 -1.072 -7.131 1.00 98.44 221 TRP A N 1
ATOM 1795 C CA . TRP A 1 221 ? 10.674 -2.006 -7.914 1.00 98.44 221 TRP A CA 1
ATOM 1796 C C . TRP A 1 221 ? 9.516 -2.526 -7.077 1.00 98.44 221 TRP A C 1
ATOM 1798 O O . TRP A 1 221 ? 9.694 -2.852 -5.908 1.00 98.44 221 TRP A O 1
ATOM 1808 N N . MET A 1 222 ? 8.331 -2.596 -7.654 1.00 98.50 222 MET A N 1
ATOM 1809 C CA . MET A 1 222 ? 7.093 -2.935 -6.979 1.00 98.50 222 MET A CA 1
ATOM 1810 C C . MET A 1 222 ? 6.330 -3.984 -7.769 1.00 98.50 222 MET A C 1
ATOM 1812 O O . MET A 1 222 ? 6.267 -3.945 -8.995 1.00 98.50 222 MET A O 1
ATOM 1816 N N . ILE A 1 223 ? 5.721 -4.900 -7.029 1.00 98.19 223 ILE A N 1
ATOM 1817 C CA . ILE A 1 223 ? 4.787 -5.891 -7.543 1.00 98.19 223 ILE A CA 1
ATOM 1818 C C . ILE A 1 223 ? 3.493 -5.758 -6.757 1.00 98.19 223 ILE A C 1
ATOM 1820 O O . ILE A 1 223 ? 3.529 -5.632 -5.536 1.00 98.19 223 ILE A O 1
ATOM 1824 N N . PHE A 1 224 ? 2.352 -5.834 -7.430 1.00 98.31 224 PHE A N 1
ATOM 1825 C CA . PHE A 1 224 ? 1.060 -5.939 -6.760 1.00 98.31 224 PHE A CA 1
ATOM 1826 C C . PHE A 1 224 ? 0.092 -6.799 -7.564 1.00 98.31 224 PHE A C 1
ATOM 1828 O O . PHE A 1 224 ? 0.233 -6.942 -8.778 1.00 98.31 224 PHE A O 1
ATOM 1835 N N . THR A 1 225 ? -0.894 -7.378 -6.884 1.00 98.25 225 THR A N 1
ATOM 1836 C CA . THR A 1 225 ? -1.946 -8.186 -7.505 1.00 98.25 225 THR A CA 1
ATOM 1837 C C . THR A 1 225 ? -3.318 -7.770 -7.005 1.00 98.25 225 THR A C 1
ATOM 1839 O O . THR A 1 225 ? -3.473 -7.415 -5.842 1.00 98.25 225 THR A O 1
ATOM 1842 N N . ASN A 1 226 ? -4.328 -7.849 -7.870 1.00 97.00 226 ASN A N 1
ATOM 1843 C CA . ASN A 1 226 ? -5.733 -7.711 -7.482 1.00 97.00 226 ASN A CA 1
ATOM 1844 C C . ASN A 1 226 ? -6.460 -9.068 -7.411 1.00 97.00 226 ASN A C 1
ATOM 1846 O O . ASN A 1 226 ? -7.685 -9.108 -7.281 1.00 97.00 226 ASN A O 1
ATOM 1850 N N . MET A 1 227 ? -5.716 -10.177 -7.482 1.00 97.38 227 MET A N 1
ATOM 1851 C CA . MET A 1 227 ? -6.265 -11.523 -7.346 1.00 97.38 227 MET A CA 1
ATOM 1852 C C . MET A 1 227 ? -6.717 -11.778 -5.909 1.00 97.38 227 MET A C 1
ATOM 1854 O O . MET A 1 227 ? -6.091 -11.335 -4.949 1.00 97.38 227 MET A O 1
ATOM 1858 N N . ASN A 1 228 ? -7.797 -12.539 -5.752 1.00 95.44 228 ASN A N 1
ATOM 1859 C CA . ASN A 1 228 ? -8.363 -12.911 -4.453 1.00 95.44 228 ASN A CA 1
ATOM 1860 C C . ASN A 1 228 ? -7.871 -14.275 -3.936 1.00 95.44 228 ASN A C 1
ATOM 1862 O O . ASN A 1 228 ? -8.401 -14.773 -2.945 1.00 95.44 228 ASN A O 1
ATOM 1866 N N . VAL A 1 229 ? -6.897 -14.880 -4.613 1.00 96.44 229 VAL A N 1
ATOM 1867 C CA . VAL A 1 229 ? -6.350 -16.208 -4.322 1.00 96.44 229 VAL A CA 1
ATOM 1868 C C . VAL A 1 229 ? -4.831 -16.142 -4.253 1.00 96.44 229 VAL A C 1
ATOM 1870 O O . VAL A 1 229 ? -4.206 -15.364 -4.977 1.00 96.44 229 VAL A O 1
ATOM 1873 N N . THR A 1 230 ? -4.241 -16.970 -3.393 1.00 97.62 230 THR A N 1
ATOM 1874 C CA . THR A 1 230 ? -2.791 -17.160 -3.354 1.00 97.62 230 THR A CA 1
ATOM 1875 C C . THR A 1 230 ? -2.341 -17.871 -4.622 1.00 97.62 230 THR A C 1
ATOM 1877 O O . THR A 1 230 ? -2.892 -18.915 -4.970 1.00 97.62 230 THR A O 1
ATOM 1880 N N . GLN A 1 231 ? -1.337 -17.323 -5.301 1.00 96.69 231 GLN A N 1
ATOM 1881 C CA . GLN A 1 231 ? -0.755 -17.936 -6.491 1.00 96.69 231 GLN A CA 1
ATOM 1882 C C . GLN A 1 231 ? 0.766 -17.858 -6.456 1.00 96.69 231 GLN A C 1
ATOM 1884 O O . GLN A 1 231 ? 1.344 -16.838 -6.071 1.00 96.69 231 GLN A O 1
ATOM 1889 N N . THR A 1 232 ? 1.399 -18.948 -6.877 1.00 96.50 232 THR A N 1
ATOM 1890 C CA . THR A 1 232 ? 2.838 -19.023 -7.114 1.00 96.50 232 THR A CA 1
ATOM 1891 C C . THR A 1 232 ? 3.072 -18.987 -8.612 1.00 96.50 232 THR A C 1
ATOM 1893 O O . THR A 1 232 ? 2.535 -19.810 -9.349 1.00 96.50 232 THR A O 1
ATOM 1896 N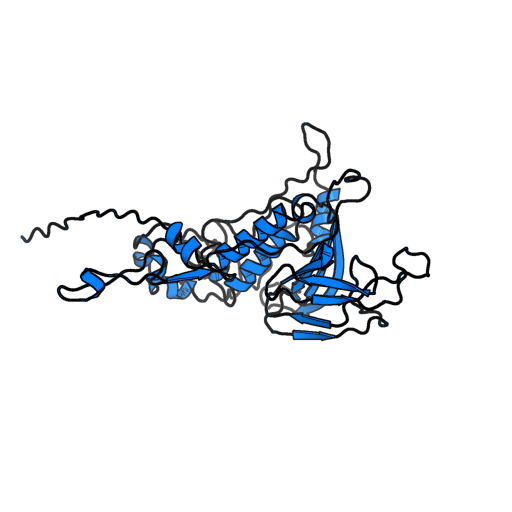 N . TYR A 1 233 ? 3.884 -18.036 -9.045 1.00 93.56 233 TYR A N 1
ATOM 1897 C CA . TYR A 1 233 ? 4.276 -17.863 -10.430 1.00 93.56 233 TYR A CA 1
ATOM 1898 C C . TYR A 1 233 ? 5.744 -18.238 -10.585 1.00 93.56 233 TYR A C 1
ATOM 1900 O O . TYR A 1 233 ? 6.571 -17.872 -9.748 1.00 93.56 233 TYR A O 1
ATOM 1908 N N . ALA A 1 234 ? 6.059 -18.952 -11.658 1.00 92.75 234 ALA A N 1
ATOM 1909 C CA . ALA A 1 234 ? 7.416 -19.284 -12.060 1.00 92.75 234 ALA A CA 1
ATOM 1910 C C . ALA A 1 234 ? 7.591 -18.871 -13.521 1.00 92.75 234 ALA A C 1
ATOM 1912 O O . ALA A 1 234 ? 6.718 -19.145 -14.346 1.00 92.75 234 ALA A O 1
ATOM 1913 N N . TYR A 1 235 ? 8.700 -18.207 -13.823 1.00 88.69 235 TYR A N 1
ATOM 1914 C CA . TYR A 1 235 ? 8.997 -17.671 -15.143 1.00 88.69 235 TYR A CA 1
ATOM 1915 C C . TYR A 1 235 ? 10.396 -18.089 -15.567 1.00 88.69 235 TYR A C 1
ATOM 1917 O O . TYR A 1 235 ? 11.358 -17.935 -14.818 1.00 88.69 235 TYR A O 1
ATOM 1925 N N . ASP A 1 236 ? 10.507 -18.593 -16.793 1.00 91.12 236 ASP A N 1
ATOM 1926 C CA . ASP A 1 236 ? 11.804 -18.806 -17.421 1.00 91.12 236 ASP A CA 1
ATOM 1927 C C . ASP A 1 236 ? 12.351 -17.457 -17.895 1.00 91.12 236 ASP A C 1
ATOM 1929 O O . ASP A 1 236 ? 11.754 -16.794 -18.749 1.00 91.12 236 ASP A O 1
ATOM 1933 N N . CYS A 1 237 ? 13.500 -17.062 -17.350 1.00 92.50 237 CYS A N 1
ATOM 1934 C CA . CYS A 1 237 ? 14.195 -15.821 -17.686 1.00 92.50 237 CYS A CA 1
ATOM 1935 C C . CYS A 1 237 ? 14.737 -15.773 -19.124 1.00 92.50 237 CYS A C 1
ATOM 1937 O O . CYS A 1 237 ? 15.215 -14.728 -19.570 1.00 92.50 237 CYS A O 1
ATOM 1939 N N . ASN A 1 238 ? 14.633 -16.887 -19.852 1.00 89.50 238 ASN A N 1
ATOM 1940 C CA . ASN A 1 238 ? 14.944 -17.012 -21.272 1.00 89.50 238 ASN A CA 1
ATOM 1941 C C . ASN A 1 238 ? 13.703 -17.004 -22.179 1.00 89.50 238 ASN A C 1
ATOM 1943 O O . ASN A 1 238 ? 13.848 -17.135 -23.392 1.00 89.50 238 ASN A O 1
ATOM 1947 N N . SER A 1 239 ? 12.499 -16.894 -21.615 1.00 88.19 239 SER A N 1
ATOM 1948 C CA . SER A 1 239 ? 11.244 -16.835 -22.373 1.00 88.19 239 SER A CA 1
ATOM 1949 C C . SER A 1 239 ? 10.786 -15.396 -22.612 1.00 88.19 239 SER A C 1
ATOM 1951 O O . SER A 1 239 ? 11.232 -14.483 -21.925 1.00 88.19 239 SER A O 1
ATOM 1953 N N . ASP A 1 240 ? 9.831 -15.194 -23.521 1.00 82.88 240 ASP A N 1
ATOM 1954 C CA . ASP A 1 240 ? 9.278 -13.864 -23.825 1.00 82.88 240 ASP A CA 1
ATOM 1955 C C . ASP A 1 240 ? 8.510 -13.228 -22.648 1.00 82.88 240 ASP A C 1
ATOM 1957 O O . ASP A 1 240 ? 8.383 -12.008 -22.582 1.00 82.88 240 ASP A O 1
ATOM 1961 N N . LEU A 1 241 ? 8.010 -14.034 -21.700 1.00 85.25 241 LEU A N 1
ATOM 1962 C CA . LEU A 1 241 ? 7.191 -13.587 -20.560 1.00 85.25 241 LEU A CA 1
ATOM 1963 C C . LEU A 1 241 ? 7.984 -13.433 -19.252 1.00 85.25 241 LEU A C 1
ATOM 1965 O O . LEU A 1 241 ? 7.400 -13.468 -18.164 1.00 85.25 241 LEU A O 1
ATOM 1969 N N . TRP A 1 242 ? 9.305 -13.294 -19.344 1.00 92.12 242 TRP A N 1
ATOM 1970 C CA . TRP A 1 242 ? 10.184 -13.121 -18.192 1.00 92.12 242 TRP A CA 1
ATOM 1971 C C . TRP A 1 242 ? 9.884 -11.841 -17.389 1.00 92.12 242 TRP A C 1
ATOM 1973 O O . TRP A 1 242 ? 9.415 -10.828 -17.911 1.00 92.12 242 TRP A O 1
ATOM 1983 N N . VAL A 1 243 ? 10.178 -11.871 -16.086 1.00 94.06 243 VAL A N 1
ATOM 1984 C CA . VAL A 1 243 ? 9.887 -10.757 -15.171 1.00 94.06 243 VAL A CA 1
ATOM 1985 C C . VAL A 1 243 ? 11.062 -9.787 -15.123 1.00 94.06 243 VAL A C 1
ATOM 1987 O O . VAL A 1 243 ? 12.009 -9.992 -14.365 1.00 94.06 243 VAL A O 1
ATOM 1990 N N . SER A 1 244 ? 10.985 -8.711 -15.906 1.00 94.12 244 SER A N 1
ATOM 1991 C CA . SER A 1 244 ? 12.016 -7.667 -15.933 1.00 94.12 244 SER A CA 1
ATOM 1992 C C . SER A 1 244 ? 12.087 -6.842 -14.647 1.00 94.12 244 SER A C 1
ATOM 1994 O O . SER A 1 244 ? 11.064 -6.498 -14.046 1.00 94.12 244 SER A O 1
ATOM 1996 N N . THR A 1 245 ? 13.312 -6.489 -14.251 1.00 95.62 245 THR A N 1
ATOM 1997 C CA . THR A 1 245 ? 13.633 -5.691 -13.058 1.00 95.62 245 THR A CA 1
ATOM 1998 C C . THR A 1 245 ? 14.526 -4.494 -13.421 1.00 95.62 245 THR A C 1
ATOM 2000 O O . THR A 1 245 ? 15.173 -4.503 -14.469 1.00 95.62 245 THR A O 1
ATOM 2003 N N . PRO A 1 246 ? 14.614 -3.451 -12.574 1.00 95.25 246 PRO A N 1
ATOM 2004 C CA . PRO A 1 246 ? 15.469 -2.290 -12.839 1.00 95.25 246 PRO A CA 1
ATOM 2005 C C . PRO A 1 246 ? 16.962 -2.514 -12.523 1.00 95.25 246 PRO A C 1
ATOM 2007 O O . PRO A 1 246 ? 17.732 -1.553 -12.526 1.00 95.25 246 PRO A O 1
ATOM 2010 N N . TRP A 1 247 ? 17.388 -3.748 -12.236 1.00 96.62 247 TRP A N 1
ATOM 2011 C CA . TRP A 1 247 ? 18.775 -4.083 -11.894 1.00 96.62 247 TRP A CA 1
ATOM 2012 C C . TRP A 1 247 ? 19.352 -5.125 -12.852 1.00 96.62 247 TRP A C 1
ATOM 2014 O O . TRP A 1 247 ? 18.637 -5.703 -13.666 1.00 96.62 247 TRP A O 1
ATOM 2024 N N . VAL A 1 248 ? 20.661 -5.356 -12.768 1.00 97.31 248 VAL A N 1
ATOM 2025 C CA . VAL A 1 248 ? 21.353 -6.405 -13.530 1.00 97.31 248 VAL A CA 1
ATOM 2026 C C . VAL A 1 248 ? 21.150 -7.780 -12.891 1.00 97.31 248 VAL A C 1
ATOM 2028 O O . VAL A 1 248 ? 20.921 -7.882 -11.679 1.00 97.31 248 VAL A O 1
ATOM 2031 N N . GLY A 1 249 ? 21.272 -8.841 -13.687 1.00 97.25 249 GLY A N 1
ATOM 2032 C CA . GLY A 1 249 ? 21.287 -10.210 -13.173 1.00 97.25 249 GLY A CA 1
ATOM 2033 C C . GLY A 1 249 ? 22.426 -10.438 -12.172 1.00 97.25 249 GLY A C 1
ATOM 2034 O O . GLY A 1 249 ? 23.460 -9.768 -12.207 1.00 97.25 249 GLY A O 1
ATOM 2035 N N . GLY A 1 250 ? 22.201 -11.341 -11.220 1.00 96.81 250 GLY A N 1
ATOM 2036 C CA . GLY A 1 250 ? 23.063 -11.579 -10.059 1.00 96.81 250 GLY A CA 1
ATOM 2037 C C . GLY A 1 250 ? 22.838 -10.619 -8.884 1.00 96.81 250 GLY A C 1
ATOM 2038 O O . GLY A 1 250 ? 23.395 -10.839 -7.810 1.00 96.81 250 GLY A O 1
ATOM 2039 N N . THR A 1 251 ? 22.018 -9.573 -9.038 1.00 98.12 251 THR A N 1
ATOM 2040 C CA . THR A 1 251 ? 21.681 -8.675 -7.922 1.00 98.12 251 THR A CA 1
ATOM 2041 C C . THR A 1 251 ? 20.791 -9.395 -6.908 1.00 98.12 251 THR A C 1
ATOM 2043 O O . THR A 1 251 ? 19.754 -9.952 -7.266 1.00 98.12 251 THR A O 1
ATOM 2046 N N . THR A 1 252 ? 21.152 -9.332 -5.626 1.00 98.44 252 THR A N 1
ATOM 2047 C CA . THR A 1 252 ? 20.283 -9.775 -4.530 1.00 98.44 252 THR A CA 1
ATOM 2048 C C . THR A 1 252 ? 19.405 -8.617 -4.058 1.00 98.44 252 THR A C 1
ATOM 2050 O O . THR A 1 252 ? 19.904 -7.569 -3.632 1.00 98.44 252 THR A O 1
ATOM 2053 N N . ILE A 1 253 ? 18.091 -8.813 -4.103 1.00 98.38 253 ILE A N 1
ATOM 2054 C CA . ILE A 1 253 ? 17.084 -7.830 -3.695 1.00 98.38 253 ILE A CA 1
ATOM 2055 C C . ILE A 1 253 ? 16.326 -8.303 -2.459 1.00 98.38 253 ILE A C 1
ATOM 2057 O O . ILE A 1 253 ? 16.215 -9.501 -2.198 1.00 98.38 253 ILE A O 1
ATOM 2061 N N . ARG A 1 254 ? 15.782 -7.355 -1.696 1.00 98.56 254 ARG A N 1
ATOM 2062 C CA . ARG A 1 254 ? 15.018 -7.631 -0.480 1.00 98.56 254 ARG A CA 1
ATOM 2063 C C . ARG A 1 254 ? 13.703 -6.876 -0.462 1.00 98.56 254 ARG A C 1
ATOM 2065 O O . ARG A 1 254 ? 13.662 -5.686 -0.775 1.00 98.56 254 ARG A O 1
ATOM 2072 N N . ASN A 1 255 ? 12.643 -7.583 -0.082 1.00 98.56 255 ASN A N 1
ATOM 2073 C CA . ASN A 1 255 ? 11.318 -7.010 0.092 1.00 98.56 255 ASN A CA 1
ATOM 2074 C C . ASN A 1 255 ? 11.326 -6.000 1.258 1.00 98.56 255 ASN A C 1
ATOM 2076 O O . ASN A 1 255 ? 11.919 -6.246 2.310 1.00 98.56 255 ASN A O 1
ATOM 2080 N N . LEU A 1 256 ? 10.657 -4.868 1.073 1.00 98.31 256 LEU A N 1
ATOM 2081 C CA . LEU A 1 256 ? 10.451 -3.800 2.052 1.00 98.31 256 LEU A CA 1
ATOM 2082 C C . LEU A 1 256 ? 9.258 -4.077 2.979 1.00 98.31 256 LEU A C 1
ATOM 2084 O O . LEU A 1 256 ? 9.028 -3.326 3.925 1.00 98.31 256 LEU A O 1
ATOM 2088 N N . PHE A 1 257 ? 8.509 -5.153 2.730 1.00 97.50 257 PHE A N 1
ATOM 2089 C CA . PHE A 1 257 ? 7.403 -5.619 3.566 1.00 97.50 257 PHE A CA 1
ATOM 2090 C C . PHE A 1 257 ? 7.701 -6.987 4.166 1.00 97.50 257 PHE A C 1
ATOM 2092 O O . PHE A 1 257 ? 8.379 -7.808 3.546 1.00 97.50 257 PHE A O 1
ATOM 2099 N N . TYR A 1 258 ? 7.163 -7.242 5.360 1.00 94.56 258 TYR A N 1
ATOM 2100 C CA . TYR A 1 258 ? 7.255 -8.541 6.027 1.00 94.56 258 TYR A CA 1
ATOM 2101 C C . TYR A 1 258 ? 6.739 -9.670 5.101 1.00 94.56 258 TYR A C 1
ATOM 2103 O O . TYR A 1 258 ? 5.716 -9.472 4.441 1.00 94.56 258 TYR A O 1
ATOM 2111 N N . PRO A 1 259 ? 7.409 -10.841 5.030 1.00 95.44 259 PRO A N 1
ATOM 2112 C CA . PRO A 1 259 ? 8.528 -11.283 5.871 1.00 95.44 259 PRO A CA 1
ATOM 2113 C C . PRO A 1 259 ? 9.928 -10.857 5.389 1.00 95.44 259 PRO A C 1
ATOM 2115 O O . PRO A 1 259 ? 10.924 -11.453 5.785 1.00 95.44 259 PRO A O 1
ATOM 2118 N N . PHE A 1 260 ? 10.029 -9.801 4.576 1.00 97.12 260 PHE A N 1
ATOM 2119 C CA . PHE A 1 260 ? 11.288 -9.234 4.070 1.00 97.12 260 PHE A CA 1
ATOM 2120 C C . PHE A 1 260 ? 12.124 -10.242 3.283 1.00 97.12 260 PHE A C 1
ATOM 2122 O O . PHE A 1 260 ? 13.348 -10.302 3.433 1.00 97.12 260 PHE A O 1
ATOM 2129 N N . GLU A 1 261 ? 11.432 -11.036 2.465 1.00 97.69 261 GLU A N 1
ATOM 2130 C CA . GLU A 1 261 ? 12.008 -12.073 1.612 1.00 97.69 261 GLU A CA 1
ATOM 2131 C C . GLU A 1 261 ? 13.165 -11.529 0.775 1.00 97.69 261 GLU A C 1
ATOM 2133 O O . GLU A 1 261 ? 13.134 -10.389 0.297 1.00 97.69 261 GLU A O 1
ATOM 2138 N N . ILE A 1 262 ? 14.164 -12.381 0.576 1.00 98.31 262 ILE A N 1
ATOM 2139 C CA . ILE A 1 262 ? 15.334 -12.097 -0.241 1.00 98.31 262 ILE A CA 1
ATOM 2140 C C . ILE A 1 262 ? 15.232 -12.931 -1.513 1.00 98.31 262 ILE A C 1
ATOM 2142 O O . ILE A 1 262 ? 14.970 -14.131 -1.449 1.00 98.31 262 ILE A O 1
ATOM 2146 N N . TYR A 1 263 ? 15.462 -12.289 -2.654 1.00 97.81 263 TYR A N 1
ATOM 2147 C CA . TYR A 1 263 ? 15.470 -12.928 -3.963 1.00 97.81 263 TYR A CA 1
ATOM 2148 C C . TYR A 1 263 ? 16.801 -12.648 -4.661 1.00 97.81 263 TYR A C 1
ATOM 2150 O O . TYR A 1 263 ? 17.326 -11.535 -4.589 1.00 97.81 263 TYR A O 1
ATOM 2158 N N . ASN A 1 264 ? 17.332 -13.653 -5.354 1.00 98.00 264 ASN A N 1
ATOM 2159 C CA . ASN A 1 264 ? 18.449 -13.488 -6.278 1.00 98.00 264 ASN A CA 1
ATOM 2160 C C . ASN A 1 264 ? 17.886 -13.365 -7.690 1.00 98.00 264 ASN A C 1
ATOM 2162 O O . ASN A 1 264 ? 17.039 -14.168 -8.080 1.00 98.00 264 ASN A O 1
ATOM 2166 N N . LEU A 1 265 ? 18.325 -12.345 -8.422 1.00 97.75 265 LEU A N 1
ATOM 2167 C CA . LEU A 1 265 ? 17.903 -12.138 -9.800 1.00 97.75 265 LEU A CA 1
ATOM 2168 C C . LEU A 1 265 ? 18.755 -12.973 -10.750 1.00 97.75 265 LEU A C 1
ATOM 2170 O O . LEU A 1 265 ? 19.983 -12.921 -10.685 1.00 97.75 265 LEU A O 1
ATOM 2174 N N . ASP A 1 266 ? 18.107 -13.670 -11.673 1.00 97.19 266 ASP A N 1
ATOM 2175 C CA . ASP A 1 266 ? 18.782 -14.409 -12.735 1.00 97.19 266 ASP A CA 1
ATOM 2176 C C . ASP A 1 266 ? 19.114 -13.485 -13.912 1.00 97.19 266 ASP A C 1
ATOM 2178 O O . ASP A 1 266 ? 18.573 -12.384 -14.044 1.00 97.19 266 ASP A O 1
ATOM 2182 N N . ASN A 1 267 ? 20.024 -13.919 -14.783 1.00 96.19 267 ASN A N 1
ATOM 2183 C CA . ASN A 1 267 ? 20.273 -13.217 -16.039 1.00 96.19 267 ASN A CA 1
ATOM 2184 C C . ASN A 1 267 ? 19.116 -13.464 -17.013 1.00 96.19 267 ASN A C 1
ATOM 2186 O O . ASN A 1 267 ? 18.733 -14.609 -17.244 1.00 96.19 267 ASN A O 1
ATOM 2190 N N . SER A 1 268 ? 18.609 -12.395 -17.621 1.00 94.62 268 SER A N 1
ATOM 2191 C CA . SER A 1 268 ? 17.803 -12.488 -18.842 1.00 94.62 268 SER A CA 1
ATOM 2192 C C . SER A 1 268 ? 18.688 -12.579 -20.092 1.00 94.62 268 SER A C 1
ATOM 2194 O O . SER A 1 268 ? 19.918 -12.558 -20.015 1.00 94.62 268 SER A O 1
ATOM 2196 N N . GLN A 1 269 ? 18.057 -12.610 -21.266 1.00 91.75 269 GLN A N 1
ATOM 2197 C CA . GLN A 1 269 ? 18.733 -12.485 -22.564 1.00 91.75 269 GLN A CA 1
ATOM 2198 C C . GLN A 1 269 ? 18.805 -11.035 -23.078 1.00 91.75 269 GLN A C 1
ATOM 2200 O O . GLN A 1 269 ? 19.345 -10.775 -24.151 1.00 91.75 269 GLN A O 1
ATOM 2205 N N . SER A 1 270 ? 18.261 -10.070 -22.329 1.00 93.94 27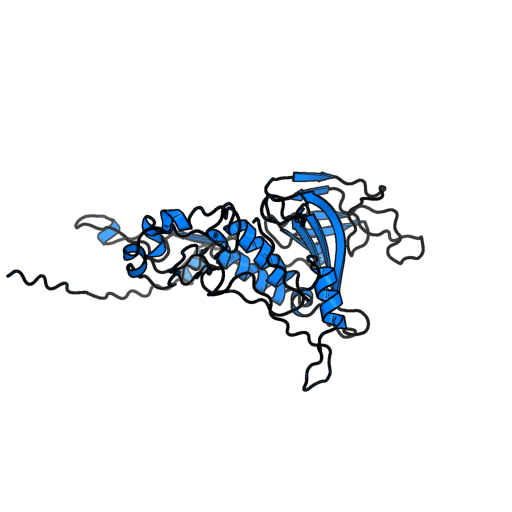0 SER A N 1
ATOM 2206 C CA . SER A 1 270 ? 18.248 -8.659 -22.723 1.00 93.94 270 SER A CA 1
ATOM 2207 C C . SER A 1 270 ? 19.441 -7.912 -22.137 1.00 93.94 270 SER A C 1
ATOM 2209 O O . SER A 1 270 ? 19.674 -7.945 -20.929 1.00 93.94 270 SER A O 1
ATOM 2211 N N . SER A 1 271 ? 20.213 -7.221 -22.981 1.00 94.81 271 SER A N 1
ATOM 2212 C CA . SER A 1 271 ? 21.348 -6.405 -22.529 1.00 94.81 271 SER A CA 1
ATOM 2213 C C . SER A 1 271 ? 20.859 -5.227 -21.691 1.00 94.81 271 SER A C 1
ATOM 2215 O O . SER A 1 271 ? 20.044 -4.437 -22.172 1.00 94.81 271 SER A O 1
ATOM 2217 N N . PHE A 1 272 ? 21.394 -5.050 -20.484 1.00 94.50 272 PHE A N 1
ATOM 2218 C CA . PHE A 1 272 ? 20.986 -3.979 -19.569 1.00 94.50 272 PHE A CA 1
ATOM 2219 C C . PHE A 1 272 ? 21.275 -2.582 -20.128 1.00 94.50 272 PHE A C 1
ATOM 2221 O O . PHE A 1 272 ? 20.483 -1.662 -19.951 1.00 94.50 272 PHE A O 1
ATOM 2228 N N . ASN A 1 273 ? 22.374 -2.443 -20.873 1.00 93.25 273 ASN A N 1
ATOM 2229 C CA . ASN A 1 273 ? 22.780 -1.185 -21.503 1.00 93.25 273 ASN A CA 1
ATOM 2230 C C . ASN A 1 273 ? 22.226 -1.004 -22.930 1.00 93.25 273 ASN A C 1
ATOM 2232 O O . ASN A 1 273 ? 22.615 -0.063 -23.616 1.00 93.25 273 ASN A O 1
ATOM 2236 N N . GLY A 1 274 ? 21.374 -1.918 -23.414 1.00 92.19 274 GLY A N 1
ATOM 2237 C CA . GLY A 1 274 ? 20.804 -1.849 -24.767 1.00 92.19 274 GLY A CA 1
ATOM 2238 C C . GLY A 1 274 ? 21.813 -2.027 -25.913 1.00 92.19 274 GLY A C 1
ATOM 2239 O O . GLY A 1 274 ? 21.532 -1.626 -27.037 1.00 92.19 274 GLY A O 1
ATOM 2240 N N . ASN A 1 275 ? 22.992 -2.596 -25.646 1.00 94.12 275 ASN A N 1
ATOM 2241 C CA . ASN A 1 275 ? 24.090 -2.751 -26.608 1.00 94.12 275 ASN A CA 1
ATOM 2242 C C . ASN A 1 275 ? 24.298 -4.202 -27.090 1.00 94.12 275 ASN A C 1
ATOM 2244 O O . ASN A 1 275 ? 25.308 -4.492 -27.728 1.00 94.12 275 ASN A O 1
ATOM 2248 N N . GLY A 1 276 ? 23.388 -5.121 -26.753 1.00 93.19 276 GLY A N 1
ATOM 2249 C CA . GLY A 1 276 ? 23.484 -6.538 -27.119 1.00 93.19 276 GLY A CA 1
ATOM 2250 C C . GLY A 1 276 ? 24.547 -7.334 -26.351 1.00 93.19 276 GLY A C 1
ATOM 2251 O O . GLY A 1 276 ? 24.802 -8.483 -26.699 1.00 93.19 276 GLY A O 1
ATOM 2252 N N . ALA A 1 277 ? 25.166 -6.753 -25.317 1.00 94.31 277 ALA A N 1
ATOM 2253 C CA . ALA A 1 277 ? 26.190 -7.400 -24.502 1.00 94.31 277 ALA A CA 1
ATOM 2254 C C . ALA A 1 277 ? 25.862 -7.342 -23.002 1.00 94.31 277 ALA A C 1
ATOM 2256 O O . ALA A 1 277 ? 25.019 -6.563 -22.552 1.00 94.31 277 ALA A O 1
ATOM 2257 N N . ALA A 1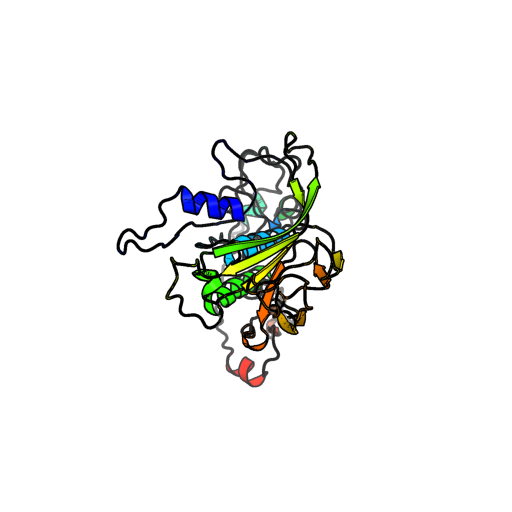 278 ? 26.570 -8.164 -22.223 1.00 93.69 278 ALA A N 1
ATOM 2258 C CA . ALA A 1 278 ? 26.517 -8.124 -20.767 1.00 93.69 278 ALA A CA 1
ATOM 2259 C C . ALA A 1 278 ? 26.910 -6.725 -20.219 1.00 93.69 278 ALA A C 1
ATOM 2261 O O . ALA A 1 278 ? 27.711 -6.021 -20.846 1.00 93.69 278 ALA A O 1
ATOM 2262 N N . PRO A 1 279 ? 26.407 -6.321 -19.036 1.00 96.31 279 PRO A N 1
ATOM 2263 C CA . PRO A 1 279 ? 25.555 -7.097 -18.133 1.00 96.31 279 PRO A CA 1
ATOM 2264 C C . PRO A 1 279 ? 24.129 -7.282 -18.665 1.00 96.31 279 PRO A C 1
ATOM 2266 O O . PRO A 1 279 ? 23.602 -6.436 -19.385 1.00 96.31 279 PRO A O 1
ATOM 2269 N N . TRP A 1 280 ? 23.511 -8.407 -18.310 1.00 96.44 280 TRP A N 1
ATOM 2270 C CA . TRP A 1 280 ? 22.131 -8.726 -18.675 1.00 96.44 280 TRP A CA 1
ATOM 2271 C C . TRP A 1 280 ? 21.153 -8.123 -17.666 1.00 96.44 280 TRP A C 1
ATOM 2273 O O . TRP A 1 280 ? 21.484 -7.979 -16.486 1.00 96.44 280 TRP A O 1
ATOM 2283 N N . VAL A 1 281 ? 19.946 -7.773 -18.115 1.00 96.38 281 VAL A N 1
ATOM 2284 C CA . VAL A 1 281 ? 18.878 -7.319 -17.215 1.00 96.38 281 VAL A CA 1
ATOM 2285 C C . VAL A 1 281 ? 18.517 -8.452 -16.260 1.00 96.38 281 VAL A C 1
ATOM 2287 O O . VAL A 1 281 ? 18.427 -9.609 -16.674 1.00 96.38 281 VAL A O 1
ATOM 2290 N N . GLY A 1 282 ? 18.329 -8.115 -14.989 1.00 96.88 282 GLY A N 1
ATOM 2291 C CA . GLY A 1 282 ? 17.942 -9.052 -13.950 1.00 96.88 282 GLY A CA 1
ATOM 2292 C C . GLY A 1 282 ? 16.493 -9.486 -14.109 1.00 96.88 282 GLY A C 1
ATOM 2293 O O . GLY A 1 282 ? 15.612 -8.661 -14.365 1.00 96.88 282 GLY A O 1
ATOM 2294 N N . CYS A 1 283 ? 16.260 -10.776 -13.923 1.00 96.44 283 CYS A N 1
ATOM 2295 C CA . CYS A 1 283 ? 14.964 -11.421 -14.015 1.00 96.44 283 CYS A CA 1
ATOM 2296 C C . CYS A 1 283 ? 14.573 -12.042 -12.671 1.00 96.44 283 CYS A C 1
ATOM 2298 O O . CYS A 1 283 ? 15.417 -12.638 -12.000 1.00 96.44 283 CYS A O 1
ATOM 2300 N N . LEU A 1 284 ? 13.301 -11.926 -12.278 1.00 96.69 284 LEU A N 1
ATOM 2301 C CA . LEU A 1 284 ? 12.776 -12.663 -11.127 1.00 96.69 284 LEU A CA 1
ATOM 2302 C C . LEU A 1 284 ? 12.241 -14.039 -11.582 1.00 96.69 284 LEU A C 1
ATOM 2304 O O . LEU A 1 284 ? 11.209 -14.075 -12.255 1.00 96.69 284 LEU A O 1
ATOM 2308 N N . PRO A 1 285 ? 12.872 -15.166 -11.193 1.00 94.12 285 PRO A N 1
ATOM 2309 C CA . PRO A 1 285 ? 12.492 -16.494 -11.689 1.00 94.12 285 PRO A CA 1
ATOM 2310 C C . PRO A 1 285 ? 11.167 -17.008 -11.113 1.00 94.12 285 PRO A C 1
ATOM 2312 O O . PRO A 1 285 ? 10.531 -17.893 -11.682 1.00 94.12 285 PRO A O 1
ATOM 2315 N N . GLY A 1 286 ? 10.714 -16.470 -9.980 1.00 94.38 286 GLY A N 1
ATOM 2316 C CA . GLY A 1 286 ? 9.425 -16.841 -9.417 1.00 94.38 286 GLY A CA 1
ATOM 2317 C C . GLY A 1 286 ? 9.037 -16.034 -8.190 1.00 94.38 286 GLY A C 1
ATOM 2318 O O . GLY A 1 286 ? 9.878 -15.443 -7.511 1.00 94.38 286 GLY A O 1
ATOM 2319 N N . ILE A 1 287 ? 7.735 -16.004 -7.914 1.00 95.69 287 ILE A N 1
ATOM 2320 C CA . ILE A 1 287 ? 7.158 -15.257 -6.801 1.00 95.69 287 ILE A CA 1
ATOM 2321 C C . ILE A 1 287 ? 5.853 -15.881 -6.325 1.00 95.69 287 ILE A C 1
ATOM 2323 O O . ILE A 1 287 ? 5.049 -16.351 -7.124 1.00 95.69 287 ILE A O 1
ATOM 2327 N N . THR A 1 288 ? 5.613 -15.848 -5.016 1.00 97.00 288 THR A N 1
ATOM 2328 C CA . THR A 1 288 ? 4.298 -16.176 -4.450 1.00 97.00 288 THR A CA 1
ATOM 2329 C C . THR A 1 288 ? 3.608 -14.905 -3.979 1.00 97.00 288 THR A C 1
ATOM 2331 O O . THR A 1 288 ? 4.160 -14.143 -3.178 1.00 97.00 288 THR A O 1
ATOM 2334 N N . LEU A 1 289 ? 2.393 -14.683 -4.476 1.00 97.69 289 LEU A N 1
ATOM 2335 C CA . LEU A 1 289 ? 1.548 -13.547 -4.129 1.00 97.69 289 LEU A CA 1
ATOM 2336 C C . LEU A 1 289 ? 0.317 -14.038 -3.372 1.00 97.69 289 LEU A C 1
ATOM 2338 O O . LEU A 1 289 ? -0.375 -14.955 -3.809 1.00 97.69 289 LEU A O 1
ATOM 2342 N N . GLN A 1 290 ? 0.054 -13.415 -2.227 1.00 97.81 290 GLN A N 1
ATOM 2343 C CA . GLN A 1 290 ? -1.170 -13.607 -1.450 1.00 97.81 290 GLN A CA 1
ATOM 2344 C C . GLN A 1 290 ? -2.312 -12.752 -2.035 1.00 97.81 290 GLN A C 1
ATOM 2346 O O . GLN A 1 290 ? -2.034 -11.818 -2.800 1.00 97.81 290 GLN A O 1
ATOM 2351 N N . PRO A 1 291 ? -3.582 -13.021 -1.677 1.00 97.75 291 PRO A N 1
ATOM 2352 C CA . PRO A 1 291 ? -4.715 -12.219 -2.126 1.00 97.75 291 PRO A CA 1
ATOM 2353 C C . PRO A 1 291 ? -4.501 -10.722 -1.886 1.00 97.75 291 PRO A C 1
ATOM 2355 O O . PRO A 1 291 ? -4.172 -10.318 -0.771 1.00 97.75 291 PRO A O 1
ATOM 2358 N N . TYR A 1 292 ? -4.693 -9.908 -2.925 1.00 97.88 292 TYR A N 1
ATOM 2359 C CA . TYR A 1 292 ? -4.531 -8.446 -2.902 1.00 97.88 292 TYR A CA 1
ATOM 2360 C C . TYR A 1 292 ? -3.170 -7.955 -2.379 1.00 97.88 292 TYR A C 1
ATOM 2362 O O . TYR A 1 292 ? -3.052 -6.836 -1.880 1.00 97.88 292 TYR A O 1
ATOM 2370 N N . SER A 1 293 ? -2.143 -8.804 -2.430 1.00 97.88 293 SER A N 1
ATOM 2371 C CA . SER A 1 293 ? -0.841 -8.473 -1.862 1.00 97.88 293 SER A CA 1
ATOM 2372 C C . SER A 1 293 ? -0.014 -7.579 -2.774 1.00 97.88 293 SER A C 1
ATOM 2374 O O . SER A 1 293 ? -0.225 -7.474 -3.985 1.00 97.88 293 SER A O 1
ATOM 2376 N N . PHE A 1 294 ? 0.976 -6.957 -2.155 1.00 98.44 294 PHE A N 1
ATOM 2377 C CA . PHE A 1 294 ? 1.972 -6.128 -2.800 1.00 98.44 294 PHE A CA 1
ATOM 2378 C C . PHE A 1 294 ? 3.340 -6.400 -2.176 1.00 98.44 294 PHE A C 1
ATOM 2380 O O . PHE A 1 294 ? 3.457 -6.877 -1.043 1.00 98.44 294 PHE A O 1
ATOM 2387 N N . LYS A 1 295 ? 4.387 -6.111 -2.939 1.00 98.50 295 LYS A N 1
ATOM 2388 C CA . LYS A 1 295 ? 5.789 -6.187 -2.536 1.00 98.50 295 LYS A CA 1
ATOM 2389 C C . LYS A 1 295 ? 6.523 -4.989 -3.130 1.00 98.50 295 LYS A C 1
ATOM 2391 O O . LYS A 1 295 ? 6.166 -4.511 -4.205 1.00 98.50 295 LYS A O 1
ATOM 2396 N N . ALA A 1 296 ? 7.555 -4.518 -2.445 1.00 98.44 296 ALA A N 1
ATOM 2397 C CA . ALA A 1 296 ? 8.449 -3.484 -2.952 1.00 98.44 296 ALA A CA 1
ATOM 2398 C C . ALA A 1 296 ? 9.882 -3.887 -2.636 1.00 98.44 296 ALA A C 1
ATOM 2400 O O . ALA A 1 296 ? 10.134 -4.434 -1.569 1.00 98.44 296 ALA A O 1
ATOM 2401 N N . PHE A 1 297 ? 10.814 -3.641 -3.542 1.00 98.62 297 PHE A N 1
ATOM 2402 C CA . PHE A 1 297 ? 12.157 -4.185 -3.476 1.00 98.62 297 PHE A CA 1
ATOM 2403 C C . PHE A 1 297 ? 13.209 -3.105 -3.656 1.00 98.62 297 PHE A C 1
ATOM 2405 O O . PHE A 1 297 ? 13.039 -2.150 -4.417 1.00 98.62 297 PHE A O 1
ATOM 2412 N N . VAL A 1 298 ? 14.328 -3.333 -2.980 1.00 98.44 298 VAL A N 1
ATOM 2413 C CA . VAL A 1 298 ? 15.604 -2.639 -3.164 1.00 98.44 298 VAL A CA 1
ATOM 2414 C C . VAL A 1 298 ? 16.732 -3.674 -3.146 1.00 98.44 298 VAL A C 1
ATOM 2416 O O . VAL A 1 298 ? 16.539 -4.764 -2.596 1.00 98.44 298 VAL A O 1
ATOM 2419 N N . PRO A 1 299 ? 17.922 -3.373 -3.695 1.00 98.00 299 PRO A N 1
ATOM 2420 C CA . PRO A 1 299 ? 19.106 -4.192 -3.456 1.00 98.00 299 PRO A CA 1
ATOM 2421 C C . PRO A 1 299 ? 19.368 -4.329 -1.953 1.00 98.00 299 PRO A C 1
ATOM 2423 O O . PRO A 1 299 ? 19.172 -3.367 -1.211 1.00 98.00 299 PRO A O 1
ATOM 2426 N N . VAL A 1 300 ? 19.845 -5.493 -1.500 1.00 98.25 300 VAL A N 1
ATOM 2427 C CA . VAL A 1 300 ? 20.072 -5.770 -0.063 1.00 98.25 300 VAL A CA 1
ATOM 2428 C C . VAL A 1 300 ? 20.934 -4.699 0.612 1.00 98.25 300 VAL A C 1
ATOM 2430 O O . VAL A 1 300 ? 20.640 -4.309 1.737 1.00 98.25 300 VAL A O 1
ATOM 2433 N N . ALA A 1 301 ? 21.947 -4.178 -0.085 1.00 96.81 301 ALA A N 1
ATOM 2434 C CA . ALA A 1 301 ? 22.835 -3.130 0.428 1.00 96.81 301 ALA A CA 1
ATOM 2435 C C . ALA A 1 301 ? 22.116 -1.809 0.769 1.00 96.81 301 ALA A C 1
ATOM 2437 O O . ALA A 1 301 ? 22.615 -1.029 1.573 1.00 96.81 301 ALA A O 1
ATOM 2438 N N . ASN A 1 302 ? 20.944 -1.576 0.177 1.00 97.19 302 ASN A N 1
ATOM 2439 C CA . ASN A 1 302 ? 20.133 -0.372 0.350 1.00 97.19 302 ASN A CA 1
ATOM 2440 C C . ASN A 1 302 ? 18.908 -0.607 1.252 1.00 97.19 302 ASN A C 1
ATOM 2442 O O . ASN A 1 302 ? 18.056 0.273 1.404 1.00 97.19 302 ASN A O 1
ATOM 2446 N N . TRP A 1 303 ? 18.758 -1.813 1.798 1.00 98.00 303 TRP A N 1
ATOM 2447 C CA . TRP A 1 303 ? 17.610 -2.166 2.619 1.00 98.00 303 TRP A CA 1
ATOM 2448 C C . TRP A 1 303 ? 17.756 -1.597 4.031 1.00 98.00 303 TRP A C 1
ATOM 2450 O O . TRP A 1 303 ? 18.774 -1.805 4.690 1.00 98.00 303 TRP A O 1
ATOM 2460 N N . VAL A 1 304 ? 16.715 -0.914 4.506 1.00 96.38 304 VAL A N 1
ATOM 2461 C CA . VAL A 1 304 ? 16.648 -0.343 5.855 1.00 96.38 304 VAL A CA 1
ATOM 2462 C C . VAL A 1 304 ? 15.507 -1.025 6.620 1.00 96.38 304 VAL A C 1
ATOM 2464 O O . VAL A 1 304 ? 14.398 -1.113 6.084 1.00 96.38 304 VAL A O 1
ATOM 2467 N N . PRO A 1 305 ? 15.742 -1.530 7.848 1.00 94.25 305 PRO A N 1
ATOM 2468 C CA . PRO A 1 305 ? 14.695 -2.178 8.632 1.00 94.25 305 PRO A CA 1
ATOM 2469 C C . PRO A 1 305 ? 13.605 -1.188 9.059 1.00 94.25 305 PRO A C 1
ATOM 2471 O O . PRO A 1 305 ? 13.926 -0.040 9.365 1.00 94.25 305 PRO A O 1
ATOM 2474 N N . PRO A 1 306 ? 12.331 -1.620 9.154 1.00 94.94 306 PRO A N 1
ATOM 2475 C CA . PRO A 1 306 ? 11.290 -0.788 9.745 1.00 94.94 306 PRO A CA 1
ATOM 2476 C C . PRO A 1 306 ? 11.616 -0.456 11.209 1.00 94.94 306 PRO A C 1
ATOM 2478 O O . PRO A 1 306 ? 12.275 -1.248 11.890 1.00 94.94 306 PRO A O 1
ATOM 2481 N N . PRO A 1 307 ? 11.115 0.675 11.733 1.00 94.25 307 PRO A N 1
ATOM 2482 C CA . PRO A 1 307 ? 11.249 0.983 13.146 1.00 94.25 307 PRO A CA 1
ATOM 2483 C C . PRO A 1 307 ? 10.449 -0.011 14.000 1.00 94.25 307 PRO A C 1
ATOM 2485 O O . PRO A 1 307 ? 9.535 -0.695 13.518 1.00 94.25 307 PRO A O 1
ATOM 2488 N N . ALA A 1 308 ? 10.766 -0.043 15.295 1.00 93.81 308 ALA A N 1
ATOM 2489 C CA . ALA A 1 308 ? 9.926 -0.711 16.276 1.00 93.81 308 ALA A CA 1
ATOM 2490 C C . ALA A 1 308 ? 8.530 -0.067 16.285 1.00 93.81 308 ALA A C 1
ATOM 2492 O O . ALA A 1 308 ? 8.392 1.154 16.360 1.00 93.81 308 ALA A O 1
ATOM 2493 N N . MET A 1 309 ? 7.496 -0.894 16.199 1.00 93.81 309 MET A N 1
ATOM 2494 C CA . MET A 1 309 ? 6.096 -0.489 16.169 1.00 93.81 309 MET A CA 1
ATOM 2495 C C . MET A 1 309 ? 5.292 -1.367 17.113 1.00 93.81 309 MET A C 1
ATOM 2497 O O . MET A 1 309 ? 5.492 -2.583 17.162 1.00 93.81 309 MET A O 1
ATOM 2501 N N . LEU A 1 310 ? 4.350 -0.743 17.817 1.00 94.25 310 LEU A N 1
ATOM 2502 C CA . LEU A 1 310 ? 3.356 -1.443 18.614 1.00 94.25 310 LEU A CA 1
ATOM 2503 C C . LEU A 1 310 ? 2.461 -2.287 17.697 1.00 94.25 310 LEU A C 1
ATOM 2505 O O . LEU A 1 310 ? 1.931 -1.807 16.693 1.00 94.25 310 LEU A O 1
ATOM 2509 N N . THR A 1 311 ? 2.314 -3.559 18.037 1.00 95.19 311 THR A N 1
ATOM 2510 C CA . THR A 1 311 ? 1.530 -4.534 17.268 1.00 95.19 311 THR A CA 1
ATOM 2511 C C . THR A 1 311 ? 0.297 -5.016 17.998 1.00 95.19 311 THR A C 1
ATOM 2513 O O . THR A 1 311 ? -0.680 -5.369 17.341 1.00 95.19 311 THR A O 1
ATOM 2516 N N . ARG A 1 312 ? 0.330 -4.989 19.332 1.00 94.38 312 ARG A N 1
ATOM 2517 C CA . ARG A 1 312 ? -0.794 -5.374 20.173 1.00 94.38 312 ARG A CA 1
ATOM 2518 C C . ARG A 1 312 ? -0.702 -4.714 21.537 1.00 94.38 312 ARG A C 1
ATOM 2520 O O . ARG A 1 312 ? 0.389 -4.549 22.080 1.00 94.38 312 ARG A O 1
ATOM 2527 N N . PHE A 1 313 ? -1.862 -4.399 22.091 1.00 93.12 313 PHE A N 1
ATOM 2528 C CA . PHE A 1 313 ? -2.051 -3.995 23.475 1.00 93.12 313 PHE A CA 1
ATOM 2529 C C . PHE A 1 313 ? -3.155 -4.875 24.077 1.00 93.12 313 PHE A C 1
ATOM 2531 O O . PHE A 1 313 ? -4.187 -5.075 23.447 1.00 93.12 313 PHE A O 1
ATOM 2538 N N . THR A 1 314 ? -2.922 -5.448 25.258 1.00 93.44 314 THR A N 1
ATOM 2539 C CA . THR A 1 314 ? -3.905 -6.248 26.014 1.00 93.44 314 THR A CA 1
ATOM 2540 C C . THR A 1 314 ? -4.063 -5.626 27.409 1.00 93.44 314 THR A C 1
ATOM 2542 O O . THR A 1 314 ? -3.031 -5.285 27.991 1.00 93.44 314 THR A O 1
ATOM 2545 N N . PRO A 1 315 ? -5.288 -5.446 27.951 1.00 91.19 315 PRO A N 1
ATOM 2546 C CA . PRO A 1 315 ? -6.580 -5.931 27.441 1.00 91.19 315 PRO A CA 1
ATOM 2547 C C . PRO A 1 315 ? -7.055 -5.246 26.151 1.00 91.19 315 PRO A C 1
ATOM 2549 O O . PRO A 1 315 ? -7.774 -5.874 25.382 1.00 91.19 315 PRO A O 1
ATOM 2552 N N . GLY A 1 316 ? -6.559 -4.043 25.857 1.00 89.31 316 GLY A N 1
ATOM 2553 C CA . GLY A 1 316 ? -6.788 -3.360 24.586 1.00 89.31 316 GLY A CA 1
ATOM 2554 C C . GLY A 1 316 ? -7.106 -1.884 24.758 1.00 89.31 316 GLY A C 1
ATOM 2555 O O . GLY A 1 316 ? -7.383 -1.402 25.859 1.00 89.31 316 GLY A O 1
ATOM 2556 N N . HIS A 1 317 ? -7.062 -1.160 23.645 1.00 90.69 317 HIS A N 1
ATOM 2557 C CA . HIS A 1 317 ? -7.519 0.221 23.585 1.00 90.69 317 HIS A CA 1
ATOM 2558 C C . HIS A 1 317 ? -9.036 0.300 23.846 1.00 90.69 317 HIS A C 1
ATOM 2560 O O . HIS A 1 317 ? -9.780 -0.550 23.362 1.00 90.69 317 HIS A O 1
ATOM 2566 N N . ASP A 1 318 ? -9.469 1.276 24.656 1.00 89.88 318 ASP A N 1
ATOM 2567 C CA . ASP A 1 318 ? -10.856 1.492 25.128 1.00 89.88 318 ASP A CA 1
ATOM 2568 C C . ASP A 1 318 ? -11.618 0.214 25.547 1.00 89.88 318 ASP A C 1
ATOM 2570 O O . ASP A 1 318 ? -12.843 0.118 25.451 1.00 89.88 318 ASP A O 1
ATOM 2574 N N . THR A 1 319 ? -10.893 -0.794 26.041 1.00 89.75 319 THR A N 1
ATOM 2575 C CA . THR A 1 319 ? -11.506 -2.039 26.506 1.00 89.75 319 THR A CA 1
ATOM 2576 C C . THR A 1 319 ? -12.276 -1.805 27.799 1.00 89.75 319 THR A C 1
ATOM 2578 O O . THR A 1 319 ? -11.751 -1.272 28.779 1.00 89.75 319 THR A O 1
ATOM 2581 N N . ARG A 1 320 ? -13.539 -2.243 27.816 1.00 87.25 320 ARG A N 1
ATOM 2582 C CA . ARG A 1 320 ? -14.387 -2.215 29.008 1.00 87.25 320 ARG A CA 1
ATOM 2583 C C . ARG A 1 320 ? -13.983 -3.352 29.942 1.00 87.25 320 ARG A C 1
ATOM 2585 O O . ARG A 1 320 ? -14.117 -4.524 29.603 1.00 87.25 320 ARG A O 1
ATOM 2592 N N . LEU A 1 321 ? -13.494 -2.995 31.125 1.00 87.62 321 LEU A N 1
ATOM 2593 C CA . LEU A 1 321 ? -13.218 -3.947 32.193 1.00 87.62 321 LEU A CA 1
ATOM 2594 C C . LEU A 1 321 ? -14.428 -4.001 33.121 1.00 87.62 321 LEU A C 1
ATOM 2596 O O . LEU A 1 321 ? -14.737 -3.029 33.808 1.00 87.62 321 LEU A O 1
ATOM 2600 N N . HIS A 1 322 ? -15.124 -5.135 33.113 1.00 86.00 322 HIS A N 1
ATOM 2601 C CA . HIS A 1 322 ? -16.154 -5.426 34.101 1.00 86.00 322 HIS A CA 1
ATOM 2602 C C . HIS A 1 322 ? -15.485 -5.903 35.389 1.00 86.00 322 HIS A C 1
ATOM 2604 O O . HIS A 1 322 ? -14.630 -6.789 35.361 1.00 86.00 322 HIS A O 1
ATOM 2610 N N . VAL A 1 323 ? -15.847 -5.257 36.492 1.00 85.81 323 VAL A N 1
ATOM 2611 C CA . VAL A 1 323 ? -15.241 -5.452 37.806 1.00 85.81 323 VAL A CA 1
ATOM 2612 C C . VAL A 1 323 ? -16.348 -5.405 38.851 1.00 85.81 323 VAL A C 1
ATOM 2614 O O . VAL A 1 323 ? -17.100 -4.428 38.909 1.00 85.81 323 VAL A O 1
ATOM 2617 N N . GLU A 1 324 ? -16.413 -6.422 39.701 1.00 87.75 324 GLU A N 1
ATOM 2618 C CA . GLU A 1 324 ? -17.244 -6.463 40.898 1.00 87.75 324 GLU A CA 1
ATOM 2619 C C . GLU A 1 324 ? -16.394 -6.381 42.177 1.00 87.75 324 GLU A C 1
ATOM 2621 O O . GLU A 1 324 ? -15.166 -6.515 42.179 1.00 87.75 324 GLU A O 1
ATOM 2626 N N . SER A 1 325 ? -17.046 -6.104 43.311 1.00 85.50 325 SER A N 1
ATOM 2627 C CA . SER A 1 325 ? -16.346 -6.021 44.594 1.00 85.50 325 SER A CA 1
ATOM 2628 C C . SER A 1 325 ? -15.808 -7.395 44.996 1.00 85.50 325 SER A C 1
ATOM 2630 O O . SER A 1 325 ? -16.576 -8.334 45.181 1.00 85.50 325 SER A O 1
ATOM 2632 N N . GLY A 1 326 ? -14.489 -7.489 45.171 1.00 83.81 326 GLY A N 1
ATOM 2633 C CA . GLY A 1 326 ? -13.797 -8.737 45.503 1.00 83.81 326 GLY A CA 1
ATOM 2634 C C . GLY A 1 326 ? -13.063 -9.372 44.323 1.00 83.81 326 GLY A C 1
ATOM 2635 O O . GLY A 1 326 ? -12.248 -10.266 44.551 1.00 83.81 326 GLY A O 1
ATOM 2636 N N . ASP A 1 327 ? -13.273 -8.883 43.098 1.00 85.88 327 ASP A N 1
ATOM 2637 C CA . ASP A 1 327 ? -12.523 -9.363 41.942 1.00 85.88 327 ASP A CA 1
ATOM 2638 C C . ASP A 1 327 ? -11.056 -8.920 42.008 1.00 85.88 327 ASP A C 1
ATOM 2640 O O . ASP A 1 327 ? -10.734 -7.795 42.393 1.00 85.88 327 ASP A O 1
ATOM 2644 N N . ALA A 1 328 ? -10.138 -9.786 41.569 1.00 79.69 328 ALA A N 1
ATOM 2645 C CA . ALA A 1 328 ? -8.711 -9.454 41.514 1.00 79.69 328 ALA A CA 1
ATOM 2646 C C . ALA A 1 328 ? -8.426 -8.249 40.594 1.00 79.69 328 ALA A C 1
ATOM 2648 O O . ALA A 1 328 ? -7.543 -7.433 40.874 1.00 79.69 328 ALA A O 1
ATOM 2649 N N . ASN A 1 329 ? -9.222 -8.095 39.529 1.00 79.44 329 ASN A N 1
ATOM 2650 C CA . ASN A 1 329 ? -9.122 -6.972 38.601 1.00 79.44 329 ASN A CA 1
ATOM 2651 C C . ASN A 1 329 ? -9.679 -5.649 39.160 1.00 79.44 329 ASN A C 1
ATOM 2653 O O . ASN A 1 329 ? -9.510 -4.608 38.525 1.00 79.44 329 ASN A O 1
ATOM 2657 N N . ALA A 1 330 ? -10.264 -5.660 40.366 1.00 79.44 330 ALA A N 1
ATOM 2658 C CA . ALA A 1 330 ? -10.694 -4.447 41.056 1.00 79.44 330 ALA A CA 1
ATOM 2659 C C . ALA A 1 330 ? -9.531 -3.583 41.540 1.00 79.44 330 ALA A C 1
ATOM 2661 O O . ALA A 1 330 ? -9.688 -2.375 41.711 1.00 79.44 330 ALA A O 1
ATOM 2662 N N . THR A 1 331 ? -8.359 -4.187 41.745 1.00 81.12 331 THR A N 1
ATOM 2663 C CA . THR A 1 331 ? -7.160 -3.486 42.220 1.00 81.12 331 THR A CA 1
ATOM 2664 C C . THR A 1 331 ? -5.944 -3.673 41.322 1.00 81.12 331 THR A C 1
ATOM 2666 O O . THR A 1 331 ? -4.961 -2.949 41.479 1.00 81.12 331 THR A O 1
ATOM 2669 N N . THR A 1 332 ? -5.954 -4.647 40.409 1.00 86.56 332 THR A N 1
ATOM 2670 C CA . THR A 1 332 ? -4.775 -4.998 39.604 1.00 86.56 332 THR A CA 1
ATOM 2671 C C . THR A 1 332 ? -5.172 -5.354 38.180 1.00 86.56 332 THR A C 1
ATOM 2673 O O . THR A 1 332 ? -5.998 -6.227 37.967 1.00 86.56 332 THR A O 1
ATOM 2676 N N . ILE A 1 333 ? -4.568 -4.697 37.192 1.00 86.75 333 ILE A N 1
ATOM 2677 C CA . ILE A 1 333 ? -4.833 -4.958 35.775 1.00 86.75 333 ILE A CA 1
ATOM 2678 C C . ILE A 1 333 ? -3.519 -5.363 35.116 1.00 86.75 333 ILE A C 1
ATOM 2680 O O . ILE A 1 333 ? -2.556 -4.595 35.138 1.00 86.75 333 ILE A O 1
ATOM 2684 N N . ASP A 1 334 ? -3.500 -6.545 34.506 1.00 90.38 334 ASP A N 1
ATOM 2685 C CA . ASP A 1 334 ? -2.362 -7.004 33.718 1.00 90.38 334 ASP A CA 1
ATOM 2686 C C . ASP A 1 334 ? -2.369 -6.337 32.342 1.00 90.38 334 ASP A C 1
ATOM 2688 O O . ASP A 1 334 ? -3.358 -6.386 31.607 1.00 90.38 334 ASP A O 1
ATOM 2692 N N . ILE A 1 335 ? -1.242 -5.717 31.991 1.00 89.75 335 ILE A N 1
ATOM 2693 C CA . ILE A 1 335 ? -1.043 -5.036 30.713 1.00 89.75 335 ILE A CA 1
ATOM 2694 C C . ILE A 1 335 ? 0.074 -5.731 29.940 1.00 89.75 335 ILE A C 1
ATOM 2696 O O . ILE A 1 335 ? 1.180 -5.903 30.450 1.00 89.75 335 ILE A O 1
ATOM 2700 N N . SER A 1 336 ? -0.205 -6.072 28.681 1.00 92.25 336 SER A N 1
ATOM 2701 C CA . SER A 1 336 ? 0.796 -6.566 27.731 1.00 92.25 336 SER A CA 1
ATOM 2702 C C . SER A 1 336 ? 0.882 -5.657 26.511 1.00 92.25 336 SER A C 1
ATOM 2704 O O . SER A 1 336 ? -0.139 -5.211 25.982 1.00 92.25 336 SER A O 1
ATOM 2706 N N . ILE A 1 337 ? 2.109 -5.394 26.065 1.00 92.69 337 ILE A N 1
ATOM 2707 C CA . ILE A 1 337 ? 2.450 -4.531 24.934 1.00 92.69 337 ILE A CA 1
ATOM 2708 C C . ILE A 1 337 ? 3.411 -5.323 24.041 1.00 92.69 337 ILE A C 1
ATOM 2710 O O . ILE A 1 337 ? 4.507 -5.678 24.474 1.00 92.69 337 ILE A O 1
ATOM 2714 N N . GLU A 1 338 ? 3.008 -5.604 22.803 1.00 94.38 338 GLU A N 1
ATOM 2715 C CA . GLU A 1 338 ? 3.782 -6.429 21.864 1.00 94.38 338 GLU A CA 1
ATOM 2716 C C . GLU A 1 338 ? 4.326 -5.590 20.705 1.00 94.38 338 GLU A C 1
ATOM 2718 O O . GLU A 1 338 ? 3.617 -4.749 20.150 1.00 94.38 338 GLU A O 1
ATOM 2723 N N . PHE A 1 339 ? 5.554 -5.855 20.264 1.00 95.00 339 PHE A N 1
ATOM 2724 C CA . PHE A 1 339 ? 6.223 -5.105 19.197 1.00 95.00 339 PHE A CA 1
ATOM 2725 C C . PHE A 1 339 ? 6.539 -5.990 17.987 1.00 95.00 339 PHE A C 1
ATOM 2727 O O . PHE A 1 339 ? 6.680 -7.203 18.100 1.00 95.00 339 PHE A O 1
ATOM 2734 N N . ASN A 1 340 ? 6.697 -5.370 16.817 1.00 93.44 340 ASN A N 1
ATOM 2735 C CA . ASN A 1 340 ? 7.086 -6.047 15.568 1.00 93.44 340 ASN A CA 1
ATOM 2736 C C . ASN A 1 340 ? 8.555 -6.513 15.527 1.00 93.44 340 ASN A C 1
ATOM 2738 O O . ASN A 1 340 ? 8.965 -7.152 14.559 1.00 93.44 340 ASN A O 1
ATOM 2742 N N . THR A 1 341 ? 9.350 -6.140 16.524 1.00 92.88 341 THR A N 1
ATOM 2743 C CA . THR A 1 341 ? 10.760 -6.493 16.671 1.00 92.88 341 THR A CA 1
ATOM 2744 C C . THR A 1 341 ? 11.023 -6.866 18.119 1.00 92.88 341 THR A C 1
ATOM 2746 O O . THR A 1 341 ? 10.309 -6.423 19.018 1.00 92.88 341 THR A O 1
ATOM 2749 N N . GLU A 1 342 ? 12.057 -7.669 18.347 1.00 92.69 342 GLU A N 1
ATOM 2750 C CA . GLU A 1 342 ? 12.513 -7.981 19.695 1.00 92.69 342 GLU A CA 1
ATOM 2751 C C . GLU A 1 342 ? 12.942 -6.696 20.416 1.00 92.69 342 GLU A C 1
ATOM 2753 O O . GLU A 1 342 ? 13.685 -5.876 19.869 1.00 92.69 342 GLU A O 1
ATOM 2758 N N . MET A 1 343 ? 12.441 -6.520 21.639 1.00 93.31 343 MET A N 1
ATOM 2759 C CA . MET A 1 343 ? 12.693 -5.355 22.480 1.00 93.31 343 MET A CA 1
ATOM 2760 C C . MET A 1 343 ? 13.341 -5.789 23.790 1.00 93.31 343 MET A C 1
ATOM 2762 O O . MET A 1 343 ? 13.029 -6.844 24.338 1.00 93.31 343 MET A O 1
ATOM 2766 N N . VAL A 1 344 ? 14.194 -4.933 24.349 1.00 93.81 344 VAL A N 1
ATOM 2767 C CA . VAL A 1 344 ? 14.752 -5.151 25.687 1.00 93.81 344 VAL A CA 1
ATOM 2768 C C . VAL A 1 344 ? 13.714 -4.739 26.730 1.00 93.81 344 VAL A C 1
ATOM 2770 O O . VAL A 1 344 ? 13.435 -3.547 26.880 1.00 93.81 344 VAL A O 1
ATOM 2773 N N . CYS A 1 345 ? 13.169 -5.708 27.474 1.00 90.38 345 CYS A N 1
ATOM 2774 C CA . CYS A 1 345 ? 12.077 -5.481 28.429 1.00 90.38 345 CYS A CA 1
ATOM 2775 C C . CYS A 1 345 ? 12.358 -4.332 29.403 1.00 90.38 345 CYS A C 1
ATOM 2777 O O . CYS A 1 345 ? 11.507 -3.468 29.564 1.00 90.38 345 CYS A O 1
ATOM 2779 N N . THR A 1 346 ? 13.560 -4.261 29.985 1.00 93.25 346 THR A N 1
ATOM 2780 C CA . THR A 1 346 ? 13.927 -3.197 30.939 1.00 93.25 346 THR A CA 1
ATOM 2781 C C . THR A 1 346 ? 13.908 -1.803 30.313 1.00 93.25 346 THR A C 1
ATOM 2783 O O . THR A 1 346 ? 13.497 -0.845 30.962 1.00 93.25 346 THR A O 1
ATOM 2786 N N . SER A 1 347 ? 14.309 -1.672 29.043 1.00 91.44 347 SER A N 1
ATOM 2787 C CA . SER A 1 347 ? 14.247 -0.398 28.320 1.00 91.44 347 SER A CA 1
ATOM 2788 C C . SER A 1 347 ? 12.805 0.030 28.070 1.00 91.44 347 SER A C 1
ATOM 2790 O O . SER A 1 347 ? 12.496 1.212 28.190 1.00 91.44 347 SER A O 1
ATOM 2792 N N . VAL A 1 348 ? 11.931 -0.918 27.716 1.00 91.62 348 VAL A N 1
ATOM 2793 C CA . VAL A 1 348 ? 10.510 -0.644 27.474 1.00 91.62 348 VAL A CA 1
ATOM 2794 C C . VAL A 1 348 ? 9.819 -0.269 28.780 1.00 91.62 348 VAL A C 1
ATOM 2796 O O . VAL A 1 348 ? 9.193 0.782 28.847 1.00 91.62 348 VAL A O 1
ATOM 2799 N N . THR A 1 349 ? 9.981 -1.066 29.839 1.00 89.62 349 THR A N 1
ATOM 2800 C CA . THR A 1 349 ? 9.329 -0.816 31.132 1.00 89.62 349 THR A CA 1
ATOM 2801 C C . THR A 1 349 ? 9.756 0.509 31.748 1.00 89.62 349 THR A C 1
ATOM 2803 O O . THR A 1 349 ? 8.911 1.234 32.258 1.00 89.62 349 THR A O 1
ATOM 2806 N N . ASN A 1 350 ? 11.040 0.872 31.650 1.00 92.31 350 ASN A N 1
ATOM 2807 C CA . ASN A 1 350 ? 11.534 2.154 32.161 1.00 92.31 350 ASN A CA 1
ATOM 2808 C C . ASN A 1 350 ? 11.045 3.358 31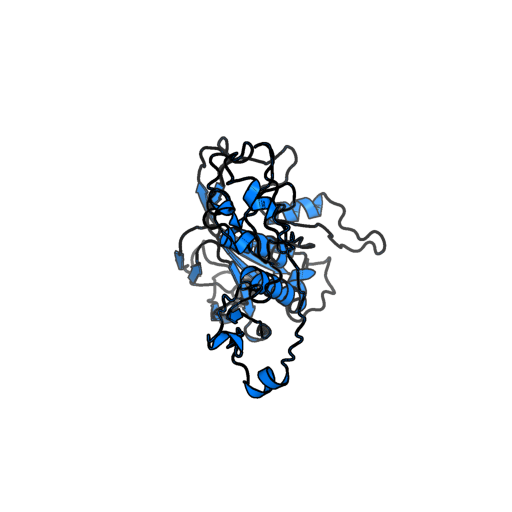.337 1.00 92.31 350 ASN A C 1
ATOM 2810 O O . ASN A 1 350 ? 11.093 4.485 31.822 1.00 92.31 350 ASN A O 1
ATOM 2814 N N . GLY A 1 351 ? 10.610 3.131 30.094 1.00 90.81 351 GLY A N 1
ATOM 2815 C CA . GLY A 1 351 ? 10.063 4.160 29.210 1.00 90.81 351 GLY A CA 1
ATOM 2816 C C . GLY A 1 351 ? 8.548 4.351 29.322 1.00 90.81 351 GLY A C 1
ATOM 2817 O O . GLY A 1 351 ? 8.021 5.281 28.715 1.00 90.81 351 GLY A O 1
ATOM 2818 N N . ILE A 1 352 ? 7.840 3.495 30.064 1.00 89.19 352 ILE A N 1
ATOM 2819 C CA . ILE A 1 352 ? 6.384 3.573 30.219 1.00 89.19 352 ILE A CA 1
ATOM 2820 C C . ILE A 1 352 ? 6.034 4.459 31.416 1.00 89.19 352 ILE A C 1
ATOM 2822 O O . ILE A 1 352 ? 6.537 4.275 32.523 1.00 89.19 352 ILE A O 1
ATOM 2826 N N . THR A 1 353 ? 5.109 5.392 31.203 1.00 88.88 353 THR A N 1
ATOM 2827 C CA . THR A 1 353 ? 4.478 6.182 32.262 1.00 88.88 353 THR A CA 1
ATOM 2828 C C . THR A 1 353 ? 2.966 6.005 32.202 1.00 88.88 353 THR A C 1
ATOM 2830 O O . THR A 1 353 ? 2.376 5.910 31.126 1.00 88.88 353 THR A O 1
ATOM 2833 N N . PHE A 1 354 ? 2.326 5.956 33.369 1.00 84.31 354 PHE A N 1
ATOM 2834 C CA . PHE A 1 354 ? 0.876 5.830 33.482 1.00 84.31 354 PHE A CA 1
ATOM 2835 C C . PHE A 1 354 ? 0.289 7.125 34.027 1.00 84.31 354 PHE A C 1
ATOM 2837 O O . PHE A 1 354 ? 0.729 7.630 35.059 1.00 84.31 354 PHE A O 1
ATOM 2844 N N . THR A 1 355 ? -0.725 7.649 33.340 1.00 85.50 355 THR A N 1
ATOM 2845 C CA . THR A 1 355 ? -1.552 8.751 33.840 1.00 85.50 355 THR A CA 1
ATOM 2846 C C . THR A 1 355 ? -2.958 8.220 34.053 1.00 85.50 355 THR A C 1
ATOM 2848 O O . THR A 1 355 ? -3.590 7.750 33.112 1.00 85.50 355 THR A O 1
ATOM 2851 N N . MET A 1 356 ? -3.442 8.283 35.291 1.00 80.81 356 MET A N 1
ATOM 2852 C CA . MET A 1 356 ? -4.793 7.861 35.641 1.00 80.81 356 MET A CA 1
ATOM 2853 C C . MET A 1 356 ? -5.657 9.095 35.883 1.00 80.81 356 MET A C 1
ATOM 2855 O O . MET A 1 356 ? -5.280 9.984 36.644 1.00 80.81 356 MET A O 1
ATOM 2859 N N . SER A 1 357 ? -6.829 9.134 35.257 1.00 80.75 357 SER A N 1
ATOM 2860 C CA . SER A 1 357 ? -7.871 10.112 35.561 1.00 80.75 357 SER A CA 1
ATOM 2861 C C . SER A 1 357 ? -9.185 9.377 35.785 1.00 80.75 357 SER A C 1
ATOM 2863 O O . SER A 1 357 ? -9.462 8.382 35.118 1.00 80.75 357 SER A O 1
ATOM 2865 N N . SER A 1 358 ? -9.979 9.838 36.747 1.00 76.50 358 SER A N 1
ATOM 2866 C CA . SER A 1 358 ? -11.326 9.332 36.983 1.00 76.50 358 SER A CA 1
ATOM 2867 C C . SER A 1 358 ? -12.328 10.451 36.734 1.00 76.50 358 SER A C 1
ATOM 2869 O O . SER A 1 358 ? -12.131 11.595 37.142 1.00 76.50 358 SER A O 1
ATOM 2871 N N . SER A 1 359 ? -13.416 10.120 36.045 1.00 67.81 359 SER A N 1
ATOM 2872 C CA . SER A 1 359 ? -14.590 10.981 35.941 1.00 67.81 359 SER A CA 1
ATOM 2873 C C . SER A 1 359 ? -15.777 10.226 36.528 1.00 67.81 359 SER A C 1
ATOM 2875 O O . SER A 1 359 ? -16.037 9.078 36.176 1.00 67.81 359 SER A O 1
ATOM 2877 N N . VAL A 1 360 ? -16.467 10.846 37.487 1.00 49.94 360 VAL A N 1
ATOM 2878 C CA . VAL A 1 360 ? -17.663 10.270 38.110 1.00 49.94 360 VAL A CA 1
ATOM 2879 C C . VAL A 1 360 ? -18.880 10.883 37.431 1.00 49.94 360 VAL A C 1
ATOM 2881 O O . VAL A 1 360 ? -19.213 12.043 37.668 1.00 49.94 360 VAL A O 1
ATOM 2884 N N . LEU A 1 361 ? -19.553 10.108 36.582 1.00 45.53 361 LEU A N 1
ATOM 2885 C CA . LEU A 1 361 ? -20.876 10.454 36.066 1.00 45.53 361 LEU A CA 1
ATOM 2886 C C . LEU A 1 361 ? -21.931 9.969 37.063 1.00 45.53 361 LEU A C 1
ATOM 2888 O O . LEU A 1 361 ? -22.321 8.802 37.068 1.00 45.53 361 LEU A O 1
ATOM 2892 N N . TRP A 1 362 ? -22.402 10.873 37.920 1.00 38.62 362 TRP A N 1
ATOM 2893 C CA . TRP A 1 362 ? -23.560 10.616 38.772 1.00 38.62 362 TRP A CA 1
ATOM 2894 C C . TRP A 1 362 ? -24.823 10.523 37.905 1.00 38.62 362 TRP A C 1
ATOM 2896 O O . TRP A 1 362 ? -25.378 11.543 37.499 1.00 38.62 362 TRP A O 1
ATOM 2906 N N . LYS A 1 363 ? -25.322 9.309 37.646 1.00 43.91 363 LYS A N 1
ATOM 2907 C CA . LYS A 1 363 ? -26.734 9.129 37.280 1.00 43.91 363 LYS A CA 1
ATOM 2908 C C . LYS A 1 363 ? -27.561 9.282 38.551 1.00 43.91 363 LYS A C 1
ATOM 2910 O O . LYS A 1 363 ? -27.673 8.352 39.346 1.00 43.91 363 LYS A O 1
ATOM 2915 N N . ARG A 1 364 ? -28.130 10.470 38.747 1.00 37.28 364 ARG A N 1
ATOM 2916 C CA . ARG A 1 364 ? -29.215 10.668 39.705 1.00 37.28 364 ARG A CA 1
ATOM 2917 C C . ARG A 1 364 ? -30.434 9.929 39.143 1.00 37.28 364 ARG A C 1
ATOM 2919 O O . ARG A 1 364 ? -31.082 10.420 38.226 1.00 37.28 364 ARG A O 1
ATOM 2926 N N . TYR A 1 365 ? -30.691 8.715 39.620 1.00 43.34 365 TYR A N 1
ATOM 2927 C CA . TYR A 1 365 ? -32.022 8.132 39.499 1.00 43.34 365 TYR A CA 1
ATOM 2928 C C . TYR A 1 365 ? -32.905 8.894 40.488 1.00 43.34 365 TYR A C 1
ATOM 2930 O O . TYR A 1 365 ? -32.921 8.586 41.678 1.00 43.34 365 TYR A O 1
ATOM 2938 N N . GLU A 1 366 ? -33.560 9.951 40.016 1.00 39.31 366 GLU A N 1
ATOM 2939 C CA . GLU A 1 366 ? -34.750 10.456 40.693 1.00 39.31 366 GLU A CA 1
ATOM 2940 C C . GLU A 1 366 ? -35.846 9.413 40.445 1.00 39.31 366 GLU A C 1
ATOM 2942 O O . GLU A 1 366 ? -36.184 9.093 39.306 1.00 39.31 366 GLU A O 1
ATOM 2947 N N . SER A 1 367 ? -36.269 8.781 41.536 1.00 44.59 367 SER A N 1
ATOM 2948 C CA . SER A 1 367 ? -37.469 7.955 41.581 1.00 44.59 367 SER A CA 1
ATOM 2949 C C . SER A 1 367 ? -38.587 8.879 42.034 1.00 44.59 367 SER A C 1
ATOM 2951 O O . SER A 1 367 ? -38.493 9.422 43.134 1.00 44.59 367 SER A O 1
ATOM 2953 N N . ASP A 1 368 ? -39.577 9.068 41.167 1.00 40.47 368 ASP A N 1
ATOM 2954 C CA . ASP A 1 368 ? -40.923 9.505 41.540 1.00 40.47 368 ASP A CA 1
ATOM 2955 C C . ASP A 1 368 ? -41.857 8.292 41.486 1.00 40.47 368 ASP A C 1
ATOM 2957 O O . ASP A 1 368 ? -41.756 7.515 40.500 1.00 40.47 368 ASP A O 1
#

pLDDT: mean 91.12, std 9.18, range [37.28, 98.62]